Protein AF-A0A8S9VW02-F1 (afdb_monomer)

Sequence (269 aa):
MMAVVQGLTHFAYISIGCAMAELDFDVSRSRRFMSPVYEIMVDFVGRILAQNPYLYAMIQMNPEVEVVHEAYMKVCREMSDQIKRGDIQDFVDTMKHAAVHFGDTQAALGRSDKLINAKISEFQELVHSIGSERGLRHQYSGVTHLGIVKKVTPLRVVIDRSGREIELKIENTRQLHHDELVEWKKQNLKHNSRDVSVIIPHGASPDIIRDLVSQLDGVVSVNIIDIYDGLDNGSISVTFRVNIMGDLNAGKIHSKVNDLLCGIGCTVR

Radius of gyration: 30.97 Å; Cα contacts (8 Å, |Δi|>4): 311; chains: 1; bounding box: 58×36×91 Å

Secondary structure (DSSP, 8-state):
-HIIIIIIHHHHHHHHHHHHHHTT--HHHHTTT--HHHHHHHHHHHHHHTS-HHHHHHHHTSHHHHHHHHHHHHHHHHHHHHHHHT-HHHHHHHHHHHHHHH--HHHHHHHHHHHHHHHHHHHHHHHHTTTSEEEEEETTT--EEEEEEEEE-SSEEEEEETTEEEEEEGGGEEEPPHHHHHHHHHHHSPPEEEEEEEEEPTT--HHHHHHHHHTSTTEEEEEEEEEE--SGGG-EEEEEEEEE-TTS-HHHHHHHHHHHHHHTT-EE-

Solvent-accessible surface area (backbone atoms only — not comparable to full-atom values): 14945 Å² total; per-residue (Å²): 107,63,37,55,68,50,29,40,51,50,50,53,36,50,51,50,52,52,50,36,59,76,67,69,54,58,65,80,69,46,59,83,77,50,52,70,65,55,50,52,55,51,49,53,32,52,56,59,68,74,46,67,64,67,62,52,48,61,55,55,70,34,75,77,19,51,6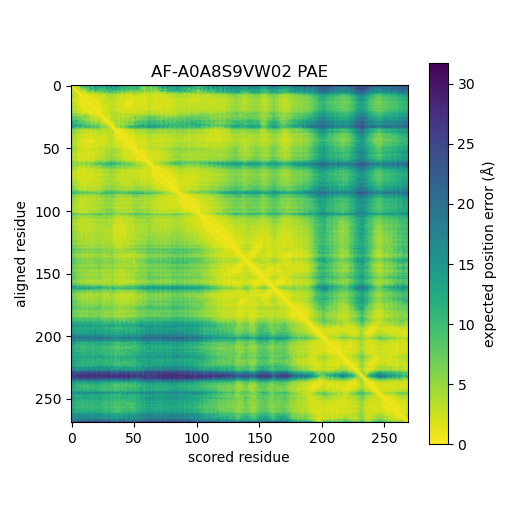6,41,52,53,52,51,55,48,51,54,51,53,53,52,53,35,58,75,72,65,41,62,64,63,50,51,52,54,52,49,54,50,44,62,74,71,49,68,57,67,60,51,50,56,54,50,48,52,55,45,48,50,55,52,48,56,54,47,54,56,53,72,34,49,78,37,78,46,36,38,29,29,70,87,83,63,53,67,47,64,26,31,26,72,45,71,54,102,58,36,36,31,28,34,42,95,87,42,79,44,80,44,50,45,95,45,44,45,75,52,52,73,68,56,40,53,52,48,46,67,75,70,47,72,60,47,79,46,76,47,44,28,38,43,49,73,91,62,56,69,65,61,51,40,54,57,58,41,70,39,90,59,41,68,42,55,43,82,78,46,78,45,67,89,44,83,91,70,29,37,39,39,27,35,38,36,30,25,42,50,92,50,64,58,68,61,51,50,50,52,52,50,52,51,43,45,71,74,58,28,46,79,110

Mean predicted aligned err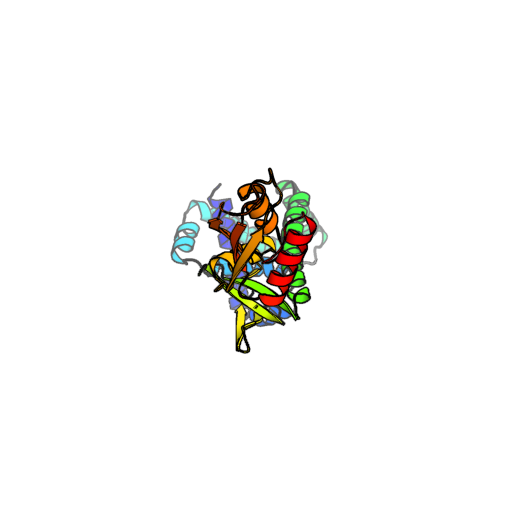or: 7.49 Å

Structure (mmCIF, N/CA/C/O backbone):
data_AF-A0A8S9VW02-F1
#
_entry.id   AF-A0A8S9VW02-F1
#
loop_
_atom_site.group_PDB
_atom_site.id
_atom_site.type_symbol
_atom_site.label_atom_id
_atom_site.label_alt_id
_atom_site.label_comp_id
_atom_site.label_asym_id
_atom_site.label_entity_id
_atom_site.label_seq_id
_atom_site.pdbx_PDB_ins_code
_atom_site.Cartn_x
_atom_site.Cartn_y
_atom_site.Cartn_z
_atom_site.occupancy
_atom_site.B_iso_or_equiv
_atom_site.auth_seq_id
_atom_site.auth_comp_id
_atom_site.auth_asym_id
_atom_site.auth_atom_id
_atom_site.pdbx_PDB_model_num
ATOM 1 N N . MET A 1 1 ? -24.887 17.367 14.525 1.00 60.78 1 MET A N 1
ATOM 2 C CA . MET A 1 1 ? -24.317 16.509 13.453 1.00 60.78 1 MET A CA 1
ATOM 3 C C . MET A 1 1 ? -22.820 16.280 13.652 1.00 60.78 1 MET A C 1
ATOM 5 O O . MET A 1 1 ? -22.439 15.137 13.857 1.00 60.78 1 MET A O 1
ATOM 9 N N . MET A 1 2 ? -21.983 17.326 13.692 1.00 74.00 2 MET A N 1
ATOM 10 C CA . MET A 1 2 ? -20.535 17.185 13.952 1.00 74.00 2 MET A CA 1
ATOM 11 C C . MET A 1 2 ? -20.207 16.637 15.350 1.00 74.00 2 MET A C 1
ATOM 13 O O . MET A 1 2 ? -19.288 15.834 15.478 1.00 74.00 2 MET A O 1
ATOM 17 N N . ALA A 1 3 ? -21.010 16.972 16.367 1.00 67.94 3 ALA A N 1
ATOM 18 C CA . ALA A 1 3 ? -20.890 16.386 17.705 1.00 67.94 3 ALA A CA 1
ATOM 19 C C . ALA A 1 3 ? -21.005 14.845 17.704 1.00 67.94 3 ALA A C 1
ATOM 21 O O . ALA A 1 3 ? -20.276 14.169 18.417 1.00 67.94 3 ALA A O 1
ATOM 22 N N . VAL A 1 4 ? -21.851 14.267 16.842 1.00 68.12 4 VAL A N 1
ATOM 23 C CA . VAL A 1 4 ? -21.968 12.805 16.698 1.00 68.12 4 VAL A CA 1
ATOM 24 C C . VAL A 1 4 ? -20.897 12.264 15.748 1.00 68.12 4 VAL A C 1
ATOM 26 O O . VAL A 1 4 ? -20.213 11.311 16.082 1.00 68.12 4 VAL A O 1
ATOM 29 N N . VAL A 1 5 ? -20.691 12.879 14.580 1.00 72.94 5 VAL A N 1
ATOM 30 C CA . VAL A 1 5 ? -19.754 12.354 13.564 1.00 72.94 5 VAL A CA 1
ATOM 31 C C . VAL A 1 5 ? -18.292 12.412 14.019 1.00 72.94 5 VAL A C 1
ATOM 33 O O . VAL A 1 5 ? -17.521 11.507 13.722 1.00 72.94 5 VAL A O 1
ATOM 36 N N . GLN A 1 6 ? -17.891 13.468 14.726 1.00 76.62 6 GLN A N 1
ATOM 37 C CA . GLN A 1 6 ? -16.515 13.641 15.194 1.00 76.62 6 GLN A CA 1
ATOM 38 C C . GLN A 1 6 ? -16.390 13.462 16.703 1.00 76.62 6 GLN A C 1
ATOM 40 O O . GLN A 1 6 ? -15.450 12.812 17.149 1.00 76.62 6 GLN A O 1
ATOM 45 N N . GLY A 1 7 ? -17.325 13.995 17.493 1.00 86.56 7 GLY A N 1
ATOM 46 C CA . GLY A 1 7 ? -17.287 13.845 18.949 1.00 86.56 7 GLY A CA 1
ATOM 47 C C . GLY A 1 7 ? -17.366 12.374 19.358 1.00 86.56 7 GLY A C 1
ATOM 48 O O . GLY A 1 7 ? -16.399 11.862 19.919 1.00 86.56 7 GLY A O 1
ATOM 49 N N . LEU A 1 8 ? -18.440 11.669 18.975 1.00 90.00 8 LEU A N 1
ATOM 50 C CA . LEU A 1 8 ? -18.643 10.254 19.331 1.00 90.00 8 LEU A CA 1
ATOM 51 C C . LEU A 1 8 ? -17.525 9.352 18.805 1.00 90.00 8 LEU A C 1
ATOM 53 O O . LEU A 1 8 ? -16.938 8.586 19.561 1.00 90.00 8 LEU A O 1
ATOM 57 N N . THR A 1 9 ? -17.236 9.425 17.504 1.00 90.50 9 THR A N 1
ATOM 58 C CA . THR A 1 9 ? -16.305 8.492 16.857 1.00 90.50 9 THR A CA 1
ATOM 59 C C . THR A 1 9 ? -14.875 8.672 17.360 1.00 90.50 9 THR A C 1
ATOM 61 O O . THR A 1 9 ? -14.201 7.682 17.640 1.00 90.50 9 THR A O 1
ATOM 64 N N . HIS A 1 10 ? -14.405 9.913 17.527 1.00 93.00 10 HIS A N 1
ATOM 65 C CA . HIS A 1 10 ? -13.080 10.138 18.099 1.00 93.00 10 HIS A CA 1
ATOM 66 C C . HIS A 1 10 ? -13.039 9.757 19.579 1.00 93.00 10 HIS A C 1
ATOM 68 O O . HIS A 1 10 ? -12.063 9.141 19.994 1.00 93.00 10 HIS A O 1
ATOM 74 N N . PHE A 1 11 ? -14.087 10.065 20.355 1.00 94.38 11 PHE A N 1
ATOM 75 C CA . PHE A 1 11 ? -14.161 9.667 21.761 1.00 94.38 11 PHE A CA 1
ATOM 76 C C . PHE A 1 11 ? -14.050 8.148 21.899 1.00 94.38 11 PHE A C 1
ATOM 78 O O . PHE A 1 11 ? -13.173 7.671 22.607 1.00 94.38 11 PHE A O 1
ATOM 85 N N . ALA A 1 12 ? -14.836 7.389 21.130 1.00 94.75 12 ALA A N 1
ATOM 86 C CA . ALA A 1 12 ? -14.798 5.931 21.137 1.00 94.75 12 ALA A CA 1
ATOM 87 C C . ALA A 1 12 ? -13.401 5.375 20.803 1.00 94.75 12 ALA A C 1
ATOM 89 O O . ALA A 1 12 ? -12.882 4.548 21.552 1.00 94.75 12 ALA A O 1
ATOM 90 N N . TYR A 1 13 ? -12.756 5.841 19.726 1.00 95.81 13 TYR A N 1
ATOM 91 C CA . TYR A 1 13 ? -11.418 5.357 19.358 1.00 95.81 13 TYR A CA 1
ATOM 92 C C . TYR A 1 13 ? -10.332 5.755 20.363 1.00 95.81 13 TYR A C 1
ATOM 94 O O . TYR A 1 13 ? -9.463 4.936 20.664 1.00 95.81 13 TYR A O 1
ATOM 102 N N . ILE A 1 14 ? -10.386 6.972 20.913 1.00 95.69 14 ILE A N 1
ATOM 103 C CA . ILE A 1 14 ? -9.459 7.413 21.963 1.00 95.69 14 ILE A CA 1
ATOM 104 C C . ILE A 1 14 ? -9.655 6.558 23.219 1.00 95.69 14 ILE A C 1
ATOM 106 O O . ILE A 1 14 ? -8.676 6.040 23.750 1.00 95.69 14 ILE A O 1
ATOM 110 N N . SER A 1 15 ? -10.901 6.333 23.652 1.00 95.81 15 SER A N 1
ATOM 111 C CA . SER A 1 15 ? -11.218 5.481 24.803 1.00 95.81 15 SER A CA 1
ATOM 112 C C . SER A 1 15 ? -10.745 4.041 24.612 1.00 95.81 15 SER A C 1
ATOM 114 O O . SER A 1 15 ? -10.211 3.463 25.552 1.00 95.81 15 SER A O 1
ATOM 116 N N . ILE A 1 16 ? -10.875 3.469 23.407 1.00 95.50 16 ILE A N 1
ATOM 117 C CA . ILE A 1 16 ? -10.312 2.146 23.089 1.00 95.50 16 ILE A CA 1
ATOM 118 C C . ILE A 1 16 ? -8.788 2.157 23.266 1.00 95.50 16 ILE A C 1
ATOM 120 O O . ILE A 1 16 ? -8.242 1.257 23.899 1.00 95.50 16 ILE A O 1
ATOM 124 N N . GLY A 1 17 ? -8.105 3.183 22.753 1.00 95.56 17 GLY A N 1
ATOM 125 C CA . GLY A 1 17 ? -6.661 3.349 22.921 1.00 95.56 17 GLY A CA 1
ATOM 126 C C . GLY A 1 17 ? -6.228 3.452 24.387 1.00 95.56 17 GLY A C 1
ATOM 127 O O . GLY A 1 17 ? -5.287 2.778 24.802 1.00 95.56 17 GLY A O 1
ATOM 128 N N . CYS A 1 18 ? -6.940 4.248 25.189 1.00 95.81 18 CYS A N 1
ATOM 129 C CA . CYS A 1 18 ? -6.698 4.368 26.627 1.00 95.81 18 CYS A CA 1
ATOM 130 C C . CYS A 1 18 ? -6.955 3.049 27.369 1.00 95.81 18 CYS A C 1
ATOM 132 O O . CYS A 1 18 ? -6.135 2.651 28.189 1.00 95.81 18 CYS A O 1
ATOM 134 N N . ALA A 1 19 ? -8.037 2.336 27.044 1.00 95.75 19 ALA A N 1
ATOM 135 C CA . ALA A 1 19 ? -8.348 1.042 27.648 1.00 95.75 19 ALA A CA 1
ATOM 136 C C . ALA A 1 19 ? -7.295 -0.025 27.307 1.00 95.75 19 ALA A C 1
ATOM 138 O O . ALA A 1 19 ? -6.916 -0.813 28.169 1.00 95.75 19 ALA A O 1
ATOM 139 N N . MET A 1 20 ? -6.773 -0.035 26.074 1.00 94.69 20 MET A N 1
ATOM 140 C CA . MET A 1 20 ? -5.644 -0.899 25.704 1.00 94.69 20 MET A CA 1
ATOM 141 C C . MET A 1 20 ? -4.407 -0.606 26.561 1.00 94.69 20 MET A C 1
ATOM 143 O O . MET A 1 20 ? -3.748 -1.543 27.004 1.00 94.69 20 MET A O 1
ATOM 147 N N . ALA A 1 21 ? -4.107 0.671 26.816 1.00 94.62 21 ALA A N 1
ATOM 148 C CA . ALA A 1 21 ? -2.991 1.057 27.678 1.00 94.62 21 ALA A CA 1
ATOM 149 C C . ALA A 1 21 ? -3.211 0.629 29.139 1.00 94.62 21 ALA A C 1
ATOM 151 O O . ALA A 1 21 ? -2.291 0.119 29.769 1.00 94.62 21 ALA A O 1
ATOM 152 N N . GLU A 1 22 ? -4.427 0.786 29.666 1.00 96.44 22 GLU A N 1
ATOM 153 C CA . GLU A 1 22 ? -4.774 0.382 31.035 1.00 96.44 22 GLU A CA 1
ATOM 154 C C . GLU A 1 22 ? -4.704 -1.139 31.247 1.00 96.44 22 GLU A C 1
ATOM 156 O O . GLU A 1 22 ? -4.320 -1.603 32.317 1.00 96.44 22 GLU A O 1
ATOM 161 N N . LEU A 1 23 ? -5.009 -1.922 30.209 1.00 94.56 23 LEU A N 1
ATOM 162 C CA . LEU A 1 23 ? -4.909 -3.384 30.218 1.00 94.56 23 LEU A CA 1
ATOM 163 C C . LEU A 1 23 ? -3.488 -3.915 29.947 1.00 94.56 23 LEU A C 1
ATOM 165 O O . LEU A 1 23 ? -3.326 -5.129 29.817 1.00 94.56 23 LEU A O 1
ATOM 169 N N . ASP A 1 24 ? -2.484 -3.038 29.817 1.00 92.50 24 ASP A N 1
ATOM 170 C CA . ASP A 1 24 ? -1.115 -3.381 29.391 1.00 92.50 24 ASP A CA 1
ATOM 171 C C . ASP A 1 24 ? -1.100 -4.225 28.096 1.00 92.50 24 ASP A C 1
ATOM 173 O O . ASP A 1 24 ? -0.374 -5.212 27.937 1.00 92.50 24 ASP A O 1
ATOM 177 N N . PHE A 1 25 ? -1.985 -3.877 27.153 1.00 89.75 25 PHE A N 1
ATOM 178 C CA . PHE A 1 25 ? -2.181 -4.647 25.930 1.00 89.75 25 PHE A CA 1
ATOM 179 C C . PHE A 1 25 ? -1.052 -4.401 24.922 1.00 89.75 25 PHE A C 1
ATOM 181 O O . PHE A 1 25 ? -0.926 -3.326 24.330 1.00 89.75 25 PHE A O 1
ATOM 188 N N . ASP A 1 26 ? -0.271 -5.443 24.636 1.00 88.00 26 ASP A N 1
ATOM 189 C CA . ASP A 1 26 ? 0.783 -5.381 23.625 1.00 88.00 26 ASP A CA 1
ATOM 190 C C . ASP A 1 26 ? 0.212 -5.519 22.199 1.00 88.00 26 ASP A C 1
ATOM 192 O O . ASP A 1 26 ? 0.035 -6.614 21.641 1.00 88.00 26 ASP A O 1
ATOM 196 N N . VAL A 1 27 ? -0.037 -4.368 21.572 1.00 85.19 27 VAL A N 1
ATOM 197 C CA . VAL A 1 27 ? -0.472 -4.266 20.170 1.00 85.19 27 VAL A CA 1
ATOM 198 C C . VAL A 1 27 ? 0.534 -4.917 19.208 1.00 85.19 27 VAL A C 1
ATOM 200 O O . VAL A 1 27 ? 0.151 -5.545 18.222 1.00 85.19 27 VAL A O 1
ATOM 203 N N . SER A 1 28 ? 1.835 -4.816 19.483 1.00 81.94 28 SER A N 1
ATOM 204 C CA . SER A 1 28 ? 2.870 -5.349 18.590 1.00 81.94 28 SER A CA 1
ATOM 205 C C . SER A 1 28 ? 2.901 -6.877 18.605 1.00 81.94 28 SER A C 1
ATOM 207 O O . SER A 1 28 ? 3.073 -7.508 17.559 1.00 81.94 28 SER A O 1
ATOM 209 N N . ARG A 1 29 ? 2.706 -7.494 19.776 1.00 80.81 29 ARG A N 1
ATOM 210 C CA . ARG A 1 29 ? 2.620 -8.956 19.912 1.00 80.81 29 ARG A CA 1
ATOM 211 C C . ARG A 1 29 ? 1.301 -9.507 19.394 1.00 80.81 29 ARG A C 1
ATOM 213 O O . ARG A 1 29 ? 1.311 -10.566 18.762 1.00 80.81 29 ARG A O 1
ATOM 220 N N . SER A 1 30 ? 0.194 -8.805 19.626 1.00 80.25 30 SER A N 1
ATOM 221 C CA . SER A 1 30 ? -1.131 -9.257 19.187 1.00 80.25 30 SER A CA 1
ATOM 222 C C . SER A 1 30 ? -1.268 -9.308 17.667 1.00 80.25 30 SER A C 1
ATOM 224 O O . SER A 1 30 ? -1.946 -10.206 17.174 1.00 80.25 30 SER A O 1
ATOM 226 N N . ARG A 1 31 ? -0.535 -8.475 16.906 1.00 76.69 31 ARG A N 1
ATOM 227 C CA . ARG A 1 31 ? -0.529 -8.501 15.426 1.00 76.69 31 ARG A CA 1
ATOM 228 C C . ARG A 1 31 ? -0.284 -9.883 14.813 1.00 76.69 31 ARG A C 1
ATOM 230 O O . ARG A 1 31 ? -0.763 -10.146 13.719 1.00 76.69 31 ARG A O 1
ATOM 237 N N . ARG A 1 32 ? 0.411 -10.789 15.511 1.00 72.44 32 ARG A N 1
ATOM 238 C CA . ARG A 1 32 ? 0.650 -12.172 15.047 1.00 72.44 32 ARG A CA 1
ATOM 239 C C . ARG A 1 32 ? -0.588 -13.075 15.098 1.00 72.44 32 ARG A C 1
ATOM 241 O O . ARG A 1 32 ? -0.580 -14.131 14.477 1.00 72.44 32 ARG A O 1
ATOM 248 N N . PHE A 1 33 ? -1.611 -12.678 15.846 1.00 73.25 33 PHE A N 1
ATOM 249 C CA . PHE A 1 33 ? -2.833 -13.447 16.098 1.00 73.25 33 PHE A CA 1
ATOM 250 C C . PHE A 1 33 ? -4.091 -12.742 15.570 1.00 73.25 33 PHE A C 1
ATOM 252 O O . PHE A 1 33 ? -5.199 -13.249 15.725 1.00 73.25 33 PHE A O 1
ATOM 259 N N . MET A 1 34 ? -3.934 -11.557 14.980 1.00 78.19 34 MET A N 1
ATOM 260 C CA . MET A 1 34 ? -5.042 -10.704 14.566 1.00 78.19 34 MET A CA 1
ATOM 261 C C . MET A 1 34 ? -5.561 -11.105 13.187 1.00 78.19 34 MET A C 1
ATOM 263 O O . MET A 1 34 ? -4.789 -11.329 12.256 1.00 78.19 34 MET A O 1
ATOM 267 N N . SER A 1 35 ? -6.887 -11.151 13.046 1.00 84.56 35 SER A N 1
ATOM 268 C CA . SER A 1 35 ? -7.505 -11.197 11.723 1.00 84.56 35 SER A CA 1
ATOM 269 C C . SER A 1 35 ? -7.255 -9.868 10.989 1.00 84.56 35 SER A C 1
ATOM 271 O O . SER A 1 35 ? -7.114 -8.826 11.640 1.00 84.56 35 SER A O 1
ATOM 273 N N . PRO A 1 36 ? -7.259 -9.857 9.644 1.00 85.12 36 PRO A N 1
ATOM 274 C CA . PRO A 1 36 ? -7.090 -8.629 8.862 1.00 85.12 36 PRO A CA 1
ATOM 275 C C . PRO A 1 36 ? -8.066 -7.505 9.248 1.00 85.12 36 PRO A C 1
ATOM 277 O O . PRO A 1 36 ? -7.702 -6.332 9.242 1.00 85.12 36 PRO A O 1
ATOM 280 N N . VAL A 1 37 ? -9.293 -7.862 9.645 1.00 89.44 37 VAL A N 1
ATOM 281 C CA . VAL A 1 37 ? -10.309 -6.907 10.120 1.00 89.44 37 VAL A CA 1
ATOM 282 C C . VAL A 1 37 ? -9.855 -6.219 11.403 1.00 89.44 37 VAL A C 1
ATOM 284 O O . VAL A 1 37 ? -9.930 -4.998 11.517 1.00 89.44 37 VAL A O 1
ATOM 287 N N . TYR A 1 38 ? -9.365 -6.998 12.368 1.00 85.94 38 TYR A N 1
ATOM 288 C CA . TYR A 1 38 ? -8.909 -6.456 13.642 1.00 85.94 38 TYR A CA 1
ATOM 289 C C . TYR A 1 38 ? -7.686 -5.558 13.464 1.00 85.94 38 TYR A C 1
ATOM 291 O O . TYR A 1 38 ? -7.595 -4.508 14.092 1.00 85.94 38 TYR A O 1
ATOM 299 N N . GLU A 1 39 ? -6.777 -5.927 12.563 1.00 87.31 39 GLU A N 1
ATOM 300 C CA . GLU A 1 39 ? -5.631 -5.089 12.222 1.00 87.31 39 GLU A CA 1
ATOM 301 C C . GLU A 1 39 ? -6.060 -3.715 11.697 1.00 87.31 39 GLU A C 1
ATOM 303 O O . GLU A 1 39 ? -5.580 -2.702 12.196 1.00 87.31 39 GLU A O 1
ATOM 308 N N . ILE A 1 40 ? -7.032 -3.672 10.780 1.00 90.44 40 ILE A N 1
ATOM 309 C CA . ILE A 1 40 ? -7.592 -2.413 10.271 1.00 90.44 40 ILE A CA 1
ATOM 310 C C . ILE A 1 40 ? -8.210 -1.586 11.410 1.00 90.44 40 ILE A C 1
ATOM 312 O O . ILE A 1 40 ? -7.968 -0.383 11.487 1.00 90.44 40 ILE A O 1
ATOM 316 N N . MET A 1 41 ? -8.974 -2.206 12.316 1.00 91.12 41 MET A N 1
ATOM 317 C CA . MET A 1 41 ? -9.581 -1.495 13.452 1.00 91.12 41 MET A CA 1
ATOM 318 C C . MET A 1 41 ? -8.529 -0.877 14.383 1.00 91.12 41 MET A C 1
ATOM 320 O O . MET A 1 41 ? -8.647 0.288 14.764 1.00 91.12 41 MET A O 1
ATOM 324 N N . VAL A 1 42 ? -7.477 -1.629 14.718 1.00 91.19 42 VAL A N 1
ATOM 325 C CA . VAL A 1 42 ? -6.360 -1.130 15.534 1.00 91.19 42 VAL A CA 1
ATOM 326 C C . VAL A 1 42 ? -5.595 -0.022 14.811 1.00 91.19 42 VAL A C 1
ATOM 328 O O . VAL A 1 42 ? -5.212 0.960 15.444 1.00 91.19 42 VAL A O 1
ATOM 331 N N . ASP A 1 43 ? -5.408 -0.130 13.494 1.00 92.19 43 ASP A N 1
ATOM 332 C CA . ASP A 1 43 ? -4.759 0.911 12.695 1.00 92.19 43 ASP A CA 1
ATOM 333 C C . ASP A 1 43 ? -5.575 2.220 12.70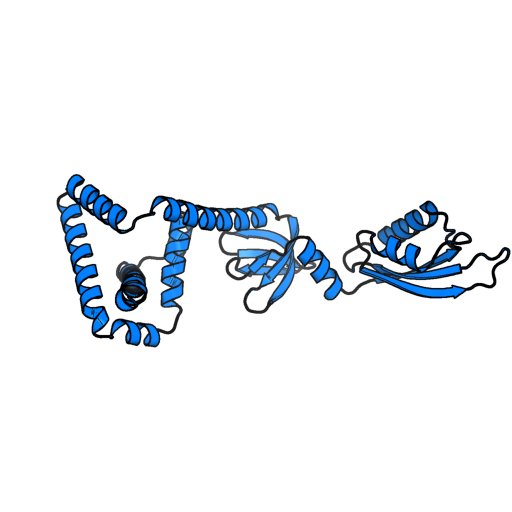6 1.00 92.19 43 ASP A C 1
ATOM 335 O O . ASP A 1 43 ? -4.989 3.302 12.761 1.00 92.19 43 ASP A O 1
ATOM 339 N N . PHE A 1 44 ? -6.915 2.162 12.743 1.00 94.06 44 PHE A N 1
ATOM 340 C CA . PHE A 1 44 ? -7.755 3.356 12.921 1.00 94.06 44 PHE A CA 1
ATOM 341 C C . PHE A 1 44 ? -7.589 3.997 14.303 1.00 94.06 44 PHE A C 1
ATOM 343 O O . PHE A 1 44 ? -7.460 5.219 14.382 1.00 94.06 44 PHE A O 1
ATOM 350 N N . VAL A 1 45 ? -7.524 3.201 15.375 1.00 95.25 45 VAL A N 1
ATOM 351 C CA . VAL A 1 45 ? -7.214 3.711 16.724 1.00 95.25 45 VAL A CA 1
ATOM 352 C C . VAL A 1 45 ? -5.836 4.375 16.729 1.00 95.25 45 VAL A C 1
ATOM 354 O O . VAL A 1 45 ? -5.706 5.542 17.101 1.00 95.25 45 VAL A O 1
ATOM 357 N N . GLY A 1 46 ? -4.814 3.675 16.228 1.00 94.25 46 GLY A N 1
ATOM 358 C CA . GLY A 1 46 ? -3.448 4.190 16.132 1.00 94.25 46 GLY A CA 1
ATOM 359 C C . GLY A 1 46 ? -3.352 5.472 15.303 1.00 94.25 46 GLY A C 1
ATOM 360 O O . GLY A 1 46 ? -2.653 6.406 15.691 1.00 94.25 46 GLY A O 1
ATOM 361 N N . ARG A 1 47 ? -4.108 5.573 14.204 1.00 94.88 47 ARG A N 1
ATOM 362 C CA . ARG A 1 47 ? -4.170 6.773 13.357 1.00 94.88 47 ARG A CA 1
ATOM 363 C C . ARG A 1 47 ? -4.728 7.992 14.089 1.00 94.88 47 ARG A C 1
ATOM 365 O O . ARG A 1 47 ? -4.283 9.105 13.808 1.00 94.88 47 ARG A O 1
ATOM 372 N N . ILE A 1 48 ? -5.718 7.821 14.964 1.00 94.75 48 ILE A N 1
ATOM 373 C CA . ILE A 1 48 ? -6.248 8.926 15.776 1.00 94.75 48 ILE A CA 1
ATOM 374 C C . ILE A 1 48 ? -5.214 9.340 16.828 1.00 94.75 48 ILE A C 1
ATOM 376 O O . ILE A 1 48 ? -4.918 10.525 16.954 1.00 94.75 48 ILE A O 1
ATOM 380 N N . LEU A 1 49 ? -4.592 8.372 17.508 1.00 94.62 49 LEU A N 1
ATOM 381 C CA . LEU A 1 49 ? -3.576 8.628 18.537 1.00 94.62 49 LEU A CA 1
ATOM 382 C C . LEU A 1 49 ? -2.278 9.249 17.992 1.00 94.62 49 LEU A C 1
ATOM 384 O O . LEU A 1 49 ? -1.591 9.959 18.718 1.00 94.62 49 LEU A O 1
ATOM 388 N N . ALA A 1 50 ? -1.938 9.007 16.723 1.00 94.44 50 ALA A N 1
ATOM 389 C CA . ALA A 1 50 ? -0.752 9.571 16.074 1.00 94.44 50 ALA A CA 1
ATOM 390 C C . ALA A 1 50 ? -0.893 11.058 15.687 1.00 94.44 50 ALA A C 1
ATOM 392 O O . ALA A 1 50 ? 0.074 11.681 15.249 1.00 94.44 50 ALA A O 1
ATOM 393 N N . GLN A 1 51 ? -2.095 11.624 15.790 1.00 94.12 51 GLN A N 1
ATOM 394 C CA . GLN A 1 51 ? -2.363 13.022 15.461 1.00 94.12 51 GLN A CA 1
ATOM 395 C C . GLN A 1 51 ? -2.200 13.938 16.685 1.00 94.12 51 GLN A C 1
ATOM 397 O O . GLN A 1 51 ? -1.901 13.486 17.783 1.00 94.12 51 GLN A O 1
ATOM 402 N N . ASN A 1 52 ? -2.378 15.251 16.501 1.00 95.75 52 ASN A N 1
ATOM 403 C CA . ASN A 1 52 ? -2.193 16.239 17.566 1.00 95.75 52 ASN A CA 1
ATOM 404 C C . ASN A 1 52 ? -3.255 16.086 18.681 1.00 95.75 52 ASN A C 1
ATOM 406 O O . ASN A 1 52 ? -4.424 16.394 18.428 1.00 95.75 52 ASN A O 1
ATOM 410 N N . PRO A 1 53 ? -2.877 15.721 19.923 1.00 95.12 53 PRO A N 1
ATOM 411 C CA . PRO A 1 53 ? -3.829 15.543 21.020 1.00 95.12 53 PRO A CA 1
ATOM 412 C C . PRO A 1 53 ? -4.616 16.813 21.368 1.00 95.12 53 PRO A C 1
ATOM 414 O O . PRO A 1 53 ? -5.787 16.720 21.729 1.00 95.12 53 PRO A O 1
ATOM 417 N N . TYR A 1 54 ? -4.022 18.002 21.205 1.00 95.12 54 TYR A N 1
ATOM 418 C CA . TYR A 1 54 ? -4.702 19.273 21.484 1.00 95.12 54 TYR A CA 1
ATOM 419 C C . TYR A 1 54 ? -5.894 19.508 20.559 1.00 95.12 54 TYR A C 1
ATOM 421 O O . TYR A 1 54 ? -6.913 20.035 20.997 1.00 95.12 54 TYR A O 1
ATOM 429 N N . LEU A 1 55 ? -5.804 19.084 19.294 1.00 91.94 55 LEU A N 1
ATOM 430 C CA . LEU A 1 55 ? -6.925 19.188 18.361 1.00 91.94 55 LEU A CA 1
ATOM 431 C C . LEU A 1 55 ? -8.116 18.365 18.861 1.00 91.94 55 LEU A C 1
ATOM 433 O O . LEU A 1 55 ? -9.239 18.861 18.905 1.00 91.94 55 LEU A O 1
ATOM 437 N N . TYR A 1 56 ? -7.865 17.122 19.273 1.00 93.56 56 TYR A N 1
ATOM 438 C CA . TYR A 1 56 ? -8.915 16.252 19.794 1.00 93.56 56 TYR A CA 1
ATOM 439 C C . TYR A 1 56 ? -9.450 16.752 21.132 1.00 93.56 56 TYR A C 1
ATOM 441 O O . TYR A 1 56 ? -10.660 16.739 21.313 1.00 93.56 56 TYR A O 1
ATOM 449 N N . ALA A 1 57 ? -8.602 17.274 22.021 1.00 93.38 57 ALA A N 1
ATOM 450 C CA . ALA A 1 57 ? -9.059 17.904 23.257 1.00 93.38 57 ALA A CA 1
ATOM 451 C C . ALA A 1 57 ? -10.046 19.049 22.972 1.00 93.38 57 ALA A C 1
ATOM 453 O O . ALA A 1 57 ? -11.137 19.061 23.531 1.00 93.38 57 ALA A O 1
ATOM 454 N N . MET A 1 58 ? -9.726 19.946 22.033 1.00 91.12 58 MET A N 1
ATOM 455 C CA . MET A 1 58 ? -10.617 21.050 21.653 1.00 91.12 58 MET A CA 1
ATOM 456 C C . MET A 1 58 ? -11.945 20.572 21.050 1.00 91.12 58 MET A C 1
ATOM 458 O O . MET A 1 58 ? -12.984 21.174 21.309 1.00 91.12 58 MET A O 1
ATOM 462 N N . ILE A 1 59 ? -11.931 19.489 20.264 1.00 89.75 59 ILE A N 1
ATOM 463 C CA . ILE A 1 59 ? -13.158 18.884 19.723 1.00 89.75 59 ILE A CA 1
ATOM 464 C C . ILE A 1 59 ? -14.004 18.281 20.851 1.00 89.75 59 ILE A C 1
ATOM 466 O O . ILE A 1 59 ? -15.215 18.477 20.875 1.00 89.75 59 ILE A O 1
ATOM 470 N N . GLN A 1 60 ? -13.376 17.550 21.775 1.00 91.75 60 GLN A N 1
ATOM 471 C CA . GLN A 1 60 ? -14.065 16.809 22.835 1.00 91.75 60 GLN A CA 1
ATOM 472 C C . GLN A 1 60 ? -14.553 17.703 23.980 1.00 91.75 60 GLN A C 1
ATOM 474 O O . GLN A 1 60 ? -15.536 17.365 24.625 1.00 91.75 60 GLN A O 1
ATOM 479 N N . MET A 1 61 ? -13.905 18.845 24.220 1.00 89.94 61 MET A N 1
ATOM 480 C CA . MET A 1 61 ? -14.301 19.821 25.245 1.00 89.94 61 MET A CA 1
ATOM 481 C C . MET A 1 61 ? -15.414 20.777 24.784 1.00 89.94 61 MET A C 1
ATOM 483 O O . MET A 1 61 ? -15.789 21.684 25.524 1.00 89.94 61 MET A O 1
ATOM 487 N N . ASN A 1 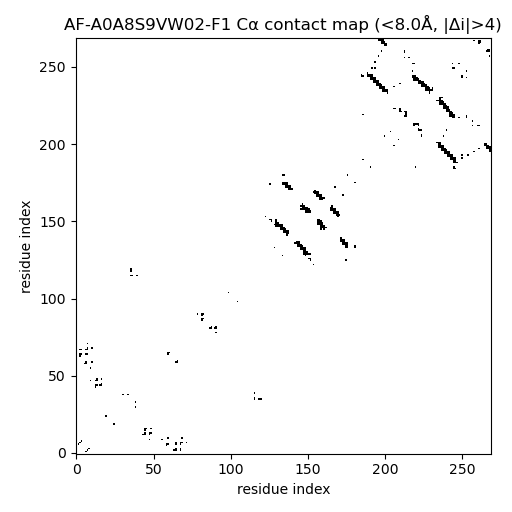62 ? -15.943 20.614 23.568 1.00 86.62 62 ASN A N 1
ATOM 488 C CA . ASN A 1 62 ? -17.099 21.381 23.117 1.00 86.62 62 ASN A CA 1
ATOM 489 C C . ASN A 1 62 ? -18.350 20.965 23.928 1.00 86.62 62 ASN A C 1
ATOM 491 O O . ASN A 1 62 ? -18.672 19.777 23.934 1.00 86.62 62 ASN A O 1
ATOM 495 N N . PRO A 1 63 ? -19.092 21.908 24.544 1.00 83.50 63 PRO A N 1
ATOM 496 C CA . PRO A 1 63 ? -20.303 21.606 25.314 1.00 83.50 63 PRO A CA 1
ATOM 497 C C . PRO A 1 63 ? -21.347 20.761 24.569 1.00 83.50 63 PRO A C 1
ATOM 499 O O . PRO A 1 63 ? -22.030 19.941 25.171 1.00 83.50 63 PRO A O 1
ATOM 502 N N . GLU A 1 64 ? -21.453 20.890 23.242 1.00 82.94 64 GLU A N 1
ATOM 503 C CA . GLU A 1 64 ? -22.384 20.077 22.442 1.00 82.94 64 GLU A CA 1
ATOM 504 C C . GLU A 1 64 ? -22.024 18.579 22.405 1.00 82.94 64 GLU A C 1
ATOM 506 O O . GLU A 1 64 ? -22.840 17.754 21.991 1.00 82.94 64 GLU A O 1
ATOM 511 N N . VAL A 1 65 ? -20.799 18.216 22.794 1.00 86.94 65 VAL A N 1
ATOM 512 C CA . VAL A 1 65 ? -20.298 16.835 22.812 1.00 86.94 65 VAL A CA 1
ATOM 513 C C . VAL A 1 65 ? -20.551 16.160 24.164 1.00 86.94 65 VAL A C 1
ATOM 515 O O . VAL A 1 65 ? -20.580 14.935 24.227 1.00 86.94 65 VAL A O 1
ATOM 518 N N . GLU A 1 66 ? -20.845 16.916 25.224 1.00 87.81 66 GLU A N 1
ATOM 519 C CA . GLU A 1 66 ? -21.129 16.363 26.557 1.00 87.81 66 GLU A CA 1
ATOM 520 C C . GLU A 1 66 ? -22.278 15.343 26.517 1.00 87.81 66 GLU A C 1
ATOM 522 O O . GLU A 1 66 ? -22.119 14.199 26.944 1.00 87.81 66 GLU A O 1
ATOM 527 N N . VAL A 1 67 ? -23.392 15.694 25.861 1.00 90.06 67 VAL A N 1
ATOM 528 C CA . VAL A 1 67 ? -24.542 14.786 25.684 1.00 90.06 67 VAL A CA 1
ATOM 529 C C . VAL A 1 67 ? -24.169 13.503 24.924 1.00 90.06 67 VAL A C 1
ATOM 531 O O . VAL A 1 67 ? -24.765 12.444 25.121 1.00 90.06 67 VAL A O 1
ATOM 534 N N . VAL A 1 68 ? -23.163 13.580 24.049 1.00 90.94 68 VAL A N 1
ATOM 535 C CA . VAL A 1 68 ? -22.665 12.446 23.266 1.00 90.94 68 VAL A CA 1
ATOM 536 C C . VAL A 1 68 ? -21.820 11.521 24.141 1.00 90.94 68 VAL A C 1
ATOM 538 O O . VAL A 1 68 ? -21.974 10.300 24.053 1.00 90.94 68 VAL A O 1
ATOM 541 N N . HIS A 1 69 ? -20.967 12.075 25.009 1.00 92.38 69 HIS A N 1
ATOM 542 C CA . HIS A 1 69 ? -20.213 11.296 25.996 1.00 92.38 69 HIS A CA 1
ATOM 543 C C . HIS A 1 69 ? -21.148 10.566 26.949 1.00 92.38 69 HIS A C 1
ATOM 545 O O . HIS A 1 69 ? -20.993 9.362 27.155 1.00 92.38 69 HIS A O 1
ATOM 551 N N . GLU A 1 70 ? -22.142 11.269 27.493 1.00 93.25 70 GLU A N 1
ATOM 552 C CA . GLU A 1 70 ? -23.129 10.689 28.403 1.00 93.25 70 GLU A CA 1
ATOM 553 C C . GLU A 1 70 ? -23.893 9.535 27.752 1.00 93.25 70 GLU A C 1
ATOM 555 O O . GLU A 1 70 ? -24.002 8.455 28.343 1.00 93.25 70 GLU A O 1
ATOM 560 N N . ALA A 1 71 ? -24.365 9.728 26.516 1.00 93.06 71 ALA A N 1
ATOM 561 C CA . ALA A 1 71 ? -25.058 8.692 25.761 1.00 93.06 71 ALA A CA 1
ATOM 562 C C . ALA A 1 71 ? -24.169 7.460 25.526 1.00 93.06 71 ALA A C 1
ATOM 564 O O . ALA A 1 71 ? -24.607 6.333 25.766 1.00 93.06 71 ALA A O 1
ATOM 565 N N . TYR A 1 72 ? -22.911 7.659 25.117 1.00 94.06 72 TYR A N 1
ATOM 566 C CA . TYR A 1 72 ? -21.969 6.561 24.889 1.00 94.06 72 TYR A CA 1
ATOM 567 C C . TYR A 1 72 ? -21.665 5.789 26.179 1.00 94.06 72 TYR A C 1
ATOM 569 O O . TYR A 1 72 ? -21.795 4.567 26.219 1.00 94.06 72 TYR A O 1
ATOM 577 N N . MET A 1 73 ? -21.342 6.493 27.269 1.00 95.44 73 MET A N 1
ATOM 578 C CA . MET A 1 73 ? -21.062 5.878 28.572 1.00 95.44 73 MET A CA 1
ATOM 579 C C . MET A 1 73 ? -22.273 5.142 29.150 1.00 95.44 73 MET A C 1
ATOM 581 O O . MET A 1 73 ? -22.115 4.118 29.820 1.00 95.44 73 MET A O 1
ATOM 585 N N . LYS A 1 74 ? -23.485 5.664 28.936 1.00 95.62 74 LYS A N 1
ATOM 586 C CA . LYS A 1 74 ? -24.725 4.988 29.324 1.00 95.62 74 LYS A CA 1
ATOM 587 C C . LYS A 1 74 ? -24.854 3.650 28.590 1.00 95.62 74 LYS A C 1
ATOM 589 O O . LYS A 1 74 ? -24.967 2.625 29.256 1.00 95.62 74 LYS A O 1
ATOM 594 N N . VAL A 1 75 ? -24.737 3.655 27.261 1.00 93.88 75 VAL A N 1
ATOM 595 C CA . VAL A 1 75 ? -24.843 2.442 26.431 1.00 93.88 75 VAL A CA 1
ATOM 596 C C . VAL A 1 75 ? -23.770 1.416 26.812 1.00 93.88 75 VAL A C 1
ATOM 598 O O . VAL A 1 75 ? -24.087 0.244 26.994 1.00 93.88 75 VAL A O 1
ATOM 601 N N . CYS A 1 76 ? -22.515 1.835 27.021 1.00 94.56 76 CYS A N 1
ATOM 602 C CA . CYS A 1 76 ? -21.449 0.925 27.453 1.00 94.56 76 CYS A CA 1
ATOM 603 C C . CYS A 1 76 ? -21.756 0.237 28.794 1.00 94.56 76 CYS A C 1
ATOM 605 O O . CYS A 1 76 ? -21.514 -0.963 28.935 1.00 94.56 76 CYS A O 1
ATOM 607 N N . ARG A 1 77 ? -22.288 0.977 29.780 1.00 95.12 77 ARG A N 1
ATOM 608 C CA . ARG A 1 77 ? -22.666 0.415 31.088 1.00 95.12 77 ARG A CA 1
ATOM 609 C C . ARG A 1 77 ? -23.828 -0.564 30.966 1.00 95.12 77 ARG A C 1
ATOM 611 O O . ARG A 1 77 ? -23.719 -1.680 31.465 1.00 95.12 77 ARG A O 1
ATOM 618 N N . GLU A 1 78 ? -24.886 -0.176 30.258 1.00 92.25 78 GLU A N 1
ATOM 619 C CA . GLU A 1 78 ? -26.066 -1.020 30.042 1.00 92.25 78 GLU A CA 1
ATOM 620 C C . GLU A 1 78 ? -25.687 -2.336 29.350 1.00 92.25 78 GLU A C 1
ATOM 622 O O . GLU A 1 78 ? -26.024 -3.408 29.854 1.00 92.25 78 GLU A O 1
ATOM 627 N N . MET A 1 79 ? -24.887 -2.272 28.279 1.00 93.06 79 MET A N 1
ATOM 628 C CA . MET A 1 79 ? -24.381 -3.463 27.590 1.00 93.06 79 MET A CA 1
ATOM 629 C C . MET A 1 79 ? -23.498 -4.332 28.495 1.00 93.06 79 MET A C 1
ATOM 631 O O . MET A 1 79 ? -23.613 -5.557 28.481 1.00 93.06 79 MET A O 1
ATOM 635 N N . SER A 1 80 ? -22.624 -3.727 29.308 1.00 94.06 80 SER A N 1
ATOM 636 C CA . SER A 1 80 ? -21.792 -4.477 30.259 1.00 94.06 80 SER A CA 1
ATOM 637 C C . SER A 1 80 ? -22.643 -5.237 31.278 1.00 94.06 80 SER A C 1
ATOM 639 O O . SER A 1 80 ? -22.377 -6.407 31.563 1.00 94.06 80 SER A O 1
ATOM 641 N N . ASP A 1 81 ? -23.687 -4.600 31.804 1.00 93.50 81 ASP A N 1
ATOM 642 C CA . ASP A 1 81 ? -24.567 -5.204 32.799 1.00 93.50 81 ASP A CA 1
ATOM 643 C C . ASP A 1 81 ? -25.455 -6.302 32.196 1.00 93.50 81 ASP A C 1
ATOM 645 O O . ASP A 1 81 ? -25.666 -7.327 32.844 1.00 93.50 81 ASP A O 1
ATOM 649 N N . GLN A 1 82 ? -25.918 -6.143 30.950 1.00 91.44 82 GLN A N 1
ATOM 650 C CA . GLN A 1 82 ? -26.601 -7.201 30.188 1.00 91.44 82 GLN A CA 1
ATOM 651 C C . GLN A 1 82 ? -25.727 -8.455 30.059 1.00 91.44 82 GLN A C 1
ATOM 653 O O . GLN A 1 82 ? -26.159 -9.559 30.400 1.00 91.44 82 GLN A O 1
ATOM 658 N N . ILE A 1 83 ? -24.468 -8.276 29.644 1.00 92.44 83 ILE A N 1
ATOM 659 C CA . ILE A 1 83 ? -23.507 -9.372 29.469 1.00 92.44 83 ILE A CA 1
ATOM 660 C C . ILE A 1 83 ? -23.222 -10.068 30.806 1.00 92.44 83 ILE A C 1
ATOM 662 O O . ILE A 1 83 ? -23.220 -11.296 30.867 1.00 92.44 83 ILE A O 1
ATOM 666 N N . LYS A 1 84 ? -23.040 -9.313 31.899 1.00 94.19 84 LYS A N 1
ATOM 667 C CA . LYS A 1 84 ? -22.812 -9.884 33.242 1.00 94.19 84 LYS A CA 1
ATOM 668 C C . LYS A 1 84 ? -23.979 -10.735 33.739 1.00 94.19 84 LYS A C 1
ATOM 670 O O . LYS A 1 84 ? -23.750 -11.713 34.444 1.00 94.19 84 LYS A O 1
ATOM 675 N N . ARG A 1 85 ? -25.218 -10.370 33.393 1.00 94.06 85 ARG A N 1
ATOM 676 C CA . ARG A 1 85 ? -26.418 -11.152 33.737 1.00 94.06 85 ARG A CA 1
ATOM 677 C C . ARG A 1 85 ? -26.591 -12.402 32.867 1.00 94.06 85 ARG A C 1
ATOM 679 O O . ARG A 1 85 ? -27.429 -13.235 33.195 1.00 94.06 85 ARG A O 1
ATOM 686 N N . GLY A 1 86 ? -25.817 -12.544 31.788 1.00 91.38 86 GLY A N 1
ATOM 687 C CA . GLY A 1 86 ? -25.952 -13.645 30.832 1.00 91.38 86 GLY A CA 1
ATOM 688 C C . GLY A 1 86 ? -27.210 -13.549 29.965 1.00 91.38 86 GLY A C 1
ATOM 689 O O . GLY A 1 86 ? -27.645 -14.560 29.414 1.00 91.38 86 GLY A O 1
ATOM 690 N N . ASP A 1 87 ? -27.805 -12.359 29.846 1.00 89.88 87 ASP A N 1
ATOM 691 C CA . ASP A 1 87 ? -29.032 -12.152 29.078 1.00 89.88 87 ASP A CA 1
ATOM 692 C C . ASP A 1 87 ? -28.719 -11.987 27.586 1.00 89.88 87 ASP A C 1
ATOM 694 O O . ASP A 1 87 ? -28.535 -10.888 27.058 1.00 89.88 87 ASP A O 1
ATOM 698 N N . ILE A 1 88 ? -28.609 -13.127 26.904 1.00 92.44 88 ILE A N 1
ATOM 699 C CA . ILE A 1 88 ? -28.308 -13.186 25.470 1.00 92.44 88 ILE A CA 1
ATOM 700 C C . ILE A 1 88 ? -29.405 -12.494 24.655 1.00 92.44 88 ILE A C 1
ATOM 702 O O . ILE A 1 88 ? -29.102 -11.849 23.651 1.00 92.44 88 ILE A O 1
ATOM 706 N N . GLN A 1 89 ? -30.669 -12.633 25.060 1.00 93.81 89 GLN A N 1
ATOM 707 C CA . GLN A 1 89 ? -31.792 -12.136 24.274 1.00 93.81 89 GLN A CA 1
ATOM 708 C C . GLN A 1 89 ? -31.833 -10.607 24.296 1.00 93.81 89 GLN A C 1
ATOM 710 O O . GLN A 1 89 ? -31.916 -9.991 23.234 1.00 93.81 89 GLN A O 1
ATOM 715 N N . ASP A 1 90 ? -31.667 -10.002 25.473 1.00 91.81 90 ASP A N 1
ATOM 716 C CA . ASP A 1 90 ? -31.629 -8.544 25.624 1.00 91.81 90 ASP A CA 1
ATOM 717 C C . ASP A 1 90 ? -30.451 -7.913 24.850 1.00 91.81 90 ASP A C 1
ATOM 719 O O . ASP A 1 90 ? -30.602 -6.898 24.161 1.00 91.81 90 ASP A O 1
ATOM 723 N N . PHE A 1 91 ? -29.281 -8.568 24.857 1.00 92.69 91 PHE A N 1
ATOM 724 C CA . PHE A 1 91 ? -28.143 -8.161 24.024 1.00 92.69 91 PHE A CA 1
ATOM 725 C C . PHE A 1 91 ? -28.462 -8.231 22.519 1.00 92.69 91 PHE A C 1
ATOM 727 O O . PHE A 1 91 ? -28.187 -7.285 21.774 1.00 92.69 91 PHE A O 1
ATOM 734 N N . VAL A 1 92 ? -29.051 -9.341 22.057 1.00 94.31 92 VAL A N 1
ATOM 735 C CA . VAL A 1 92 ? -29.422 -9.533 20.645 1.00 94.31 92 VAL A CA 1
ATOM 736 C C . VAL A 1 92 ? -30.434 -8.480 20.198 1.00 94.31 92 VAL A C 1
ATOM 738 O O . VAL A 1 92 ? -30.292 -7.923 19.107 1.00 94.31 92 VAL A O 1
ATOM 741 N N . ASP A 1 93 ? -31.429 -8.176 21.026 1.00 94.38 93 ASP A N 1
ATOM 742 C CA . ASP A 1 93 ? -32.459 -7.194 20.695 1.00 94.38 93 ASP A CA 1
ATOM 743 C C . ASP A 1 93 ? -31.893 -5.769 20.680 1.00 94.38 93 ASP A C 1
ATOM 745 O O . ASP A 1 93 ? -32.179 -5.003 19.756 1.00 94.38 93 ASP A O 1
ATOM 749 N N . THR A 1 94 ? -30.988 -5.441 21.608 1.00 93.25 94 THR A N 1
ATOM 750 C CA . THR A 1 94 ? -30.236 -4.174 21.604 1.00 93.25 94 THR A CA 1
ATOM 751 C C . THR A 1 94 ? -29.442 -4.006 20.302 1.00 93.25 94 THR A C 1
ATOM 753 O O . THR A 1 94 ? -29.528 -2.968 19.638 1.00 93.25 94 THR A O 1
ATOM 756 N N . MET A 1 95 ? -28.721 -5.049 19.877 1.00 93.88 95 MET A N 1
ATOM 757 C CA . MET A 1 95 ? -27.947 -5.035 18.633 1.00 93.88 95 MET A CA 1
ATOM 758 C C . MET A 1 95 ? -28.840 -4.905 17.390 1.00 93.88 95 MET A C 1
ATOM 760 O O . MET A 1 95 ? -28.523 -4.133 16.483 1.00 93.88 95 MET A O 1
ATOM 764 N N . LYS A 1 96 ? -29.969 -5.624 17.335 1.00 94.62 96 LYS A N 1
ATOM 765 C CA . LYS A 1 96 ? -30.926 -5.540 16.218 1.00 94.62 96 LYS A CA 1
ATOM 766 C C . LYS A 1 96 ? -31.538 -4.151 16.098 1.00 94.62 96 LYS A C 1
ATOM 768 O O . LYS A 1 96 ? -31.599 -3.621 14.990 1.00 94.62 96 LYS A O 1
ATOM 773 N N . HIS A 1 97 ? -31.950 -3.542 17.208 1.00 95.00 97 HIS A N 1
ATOM 774 C CA . HIS A 1 97 ? -32.480 -2.178 17.196 1.00 95.00 97 HIS A CA 1
ATOM 775 C C . HIS A 1 97 ? -31.443 -1.174 16.679 1.00 95.00 97 HIS A C 1
ATOM 777 O O . HIS A 1 97 ? -31.765 -0.349 15.820 1.00 95.00 97 HIS A O 1
ATOM 783 N N . ALA A 1 98 ? -30.188 -1.289 17.125 1.00 93.75 98 ALA A N 1
ATOM 784 C CA . ALA A 1 98 ? -29.099 -0.459 16.617 1.00 93.75 98 ALA A CA 1
ATOM 785 C C . ALA A 1 98 ? -28.870 -0.670 15.109 1.00 93.75 98 ALA A C 1
ATOM 787 O O . ALA A 1 98 ? -28.721 0.303 14.372 1.00 93.75 98 ALA A O 1
ATOM 788 N N . ALA A 1 99 ? -28.902 -1.919 14.632 1.00 93.56 99 ALA A N 1
ATOM 789 C CA . ALA A 1 99 ? -28.747 -2.247 13.215 1.00 93.56 99 ALA A CA 1
ATOM 790 C C . ALA A 1 99 ? -29.872 -1.661 12.344 1.00 93.56 99 ALA A C 1
ATOM 792 O O . ALA A 1 99 ? -29.595 -1.129 11.270 1.00 93.56 99 ALA A O 1
ATOM 793 N N . VAL A 1 100 ? -31.123 -1.704 12.816 1.00 94.62 100 VAL A N 1
ATOM 794 C CA . VAL A 1 100 ? -32.269 -1.087 12.126 1.00 94.62 100 VAL A CA 1
ATOM 795 C C . VAL A 1 100 ? -32.089 0.428 12.020 1.00 94.62 100 VAL A C 1
ATOM 797 O O . VAL A 1 100 ? -32.297 0.986 10.946 1.00 94.62 100 VAL A O 1
ATOM 800 N N . HIS A 1 101 ? -31.664 1.093 13.101 1.00 93.62 101 HIS A N 1
ATOM 801 C CA . HIS A 1 101 ? -31.420 2.537 13.081 1.00 93.62 101 HIS A CA 1
ATOM 802 C C . HIS A 1 101 ? -30.220 2.926 12.202 1.00 93.62 101 HIS A C 1
ATOM 804 O O . HIS A 1 101 ? -30.264 3.944 11.516 1.00 93.62 101 HIS A O 1
ATOM 810 N N . PHE A 1 102 ? -29.163 2.108 12.193 1.00 91.62 102 PHE A N 1
ATOM 811 C CA . PHE A 1 102 ? -28.000 2.299 11.323 1.00 91.62 102 PHE A CA 1
ATOM 812 C C . PHE A 1 102 ? -28.369 2.194 9.834 1.00 91.62 102 PHE A C 1
ATOM 814 O O . PHE A 1 102 ? -27.777 2.870 8.992 1.00 91.62 102 PHE A O 1
ATOM 821 N N . GLY A 1 103 ? -29.353 1.355 9.502 1.00 94.25 103 GLY A N 1
ATOM 822 C CA . GLY A 1 103 ? -29.839 1.163 8.142 1.00 94.25 103 GLY A CA 1
ATOM 823 C C . GLY A 1 103 ? -29.011 0.133 7.377 1.00 94.25 103 GLY A C 1
ATOM 824 O O . GLY A 1 103 ? -29.056 -1.059 7.680 1.00 94.25 103 GLY A O 1
ATOM 825 N N . ASP A 1 104 ? -28.273 0.572 6.357 1.00 92.50 104 ASP A N 1
ATOM 826 C CA . ASP A 1 104 ? -27.618 -0.295 5.365 1.00 92.50 104 ASP A CA 1
ATOM 827 C C . ASP A 1 104 ? -26.333 -0.980 5.890 1.00 92.50 104 ASP A C 1
ATOM 829 O O . ASP A 1 104 ? -25.201 -0.731 5.453 1.00 92.50 104 ASP A O 1
ATOM 833 N N . THR A 1 105 ? -26.520 -1.854 6.879 1.00 93.38 105 THR A N 1
ATOM 834 C CA . THR A 1 105 ? -25.472 -2.658 7.522 1.00 93.38 105 THR A CA 1
ATOM 835 C C . THR A 1 105 ? -24.848 -3.679 6.567 1.00 93.38 105 THR A C 1
ATOM 837 O O . THR A 1 105 ? -23.647 -3.931 6.646 1.00 93.38 105 THR A O 1
ATOM 840 N N . GLN A 1 106 ? -25.619 -4.219 5.617 1.00 93.56 106 GLN A N 1
ATOM 841 C CA . GLN A 1 106 ? -25.113 -5.169 4.620 1.00 93.56 106 GLN A CA 1
ATOM 842 C C . GLN A 1 106 ? -24.155 -4.502 3.632 1.00 93.56 106 GLN A C 1
ATOM 844 O O . GLN A 1 106 ? -23.086 -5.047 3.352 1.00 93.56 106 GLN A O 1
ATOM 849 N N . ALA A 1 107 ? -24.459 -3.293 3.151 1.00 94.50 107 ALA A N 1
ATOM 850 C CA . ALA A 1 107 ? -23.492 -2.582 2.327 1.00 94.50 107 ALA A CA 1
ATOM 851 C C . ALA A 1 107 ? -22.270 -2.129 3.136 1.00 94.50 107 ALA A C 1
ATOM 853 O O . ALA A 1 107 ? -21.176 -2.068 2.577 1.00 94.50 107 ALA A O 1
ATOM 854 N N . ALA A 1 108 ? -22.412 -1.825 4.433 1.00 93.50 108 ALA A N 1
ATOM 855 C CA . ALA A 1 108 ? -21.260 -1.548 5.294 1.00 93.50 108 ALA A CA 1
ATOM 856 C C . ALA A 1 108 ? -20.313 -2.755 5.371 1.00 93.50 108 ALA A C 1
ATOM 858 O O . ALA A 1 108 ? -19.118 -2.579 5.135 1.00 93.50 108 ALA A O 1
ATOM 859 N N . LEU A 1 109 ? -20.858 -3.961 5.574 1.00 94.06 109 LEU A N 1
ATOM 860 C CA . LEU A 1 109 ? -20.108 -5.219 5.545 1.00 94.06 109 LEU A CA 1
ATOM 861 C C . LEU A 1 109 ? -19.408 -5.431 4.193 1.00 94.06 109 LEU A C 1
ATOM 863 O O . LEU A 1 109 ? -18.192 -5.603 4.138 1.00 94.06 109 LEU A O 1
ATOM 867 N N . GLY A 1 110 ? -20.143 -5.308 3.084 1.00 95.50 110 GLY A N 1
ATOM 868 C CA . GLY A 1 110 ? -19.570 -5.479 1.746 1.00 95.50 110 GLY A CA 1
ATOM 869 C C . GLY A 1 110 ? -18.488 -4.445 1.402 1.00 95.50 110 GLY A C 1
ATOM 870 O O . GLY A 1 110 ? -17.521 -4.761 0.706 1.00 95.50 110 GLY A O 1
ATOM 871 N N . ARG A 1 111 ? -18.607 -3.201 1.893 1.00 95.38 111 ARG A N 1
ATOM 872 C CA . ARG A 1 111 ? -17.560 -2.175 1.743 1.00 95.38 111 ARG A CA 1
ATOM 873 C C . ARG A 1 111 ? -16.317 -2.513 2.565 1.00 95.38 111 ARG A C 1
ATOM 875 O O . ARG A 1 111 ? -15.213 -2.367 2.040 1.00 95.38 111 ARG A O 1
ATOM 882 N N . SER A 1 112 ? -16.470 -2.974 3.809 1.00 95.19 112 SER A N 1
ATOM 883 C CA . SER A 1 112 ? -15.325 -3.389 4.628 1.00 95.19 112 SER A CA 1
ATOM 884 C C . SER A 1 112 ? -14.632 -4.624 4.061 1.00 95.19 112 SER A C 1
ATOM 886 O O . SER A 1 112 ? -13.405 -4.642 4.011 1.00 95.19 112 SER A O 1
ATOM 888 N N . ASP A 1 113 ? -15.378 -5.603 3.544 1.00 95.50 113 ASP A N 1
ATOM 889 C CA . ASP A 1 113 ? -14.803 -6.813 2.945 1.00 95.50 113 ASP A CA 1
ATOM 890 C C . ASP A 1 113 ? -13.929 -6.485 1.736 1.00 95.50 113 ASP A C 1
ATOM 892 O O . ASP A 1 113 ? -12.848 -7.047 1.578 1.00 95.50 113 ASP A O 1
ATOM 896 N N . LYS A 1 114 ? -14.339 -5.520 0.902 1.00 95.94 114 LYS A N 1
ATOM 897 C CA . LYS A 1 114 ? -13.501 -5.038 -0.207 1.00 95.94 114 LYS A CA 1
ATOM 898 C C . LYS A 1 114 ? -12.177 -4.455 0.286 1.00 95.94 114 LYS A C 1
ATOM 900 O O . LYS A 1 114 ? -11.142 -4.753 -0.302 1.00 95.94 114 LYS A O 1
ATOM 905 N N . LEU A 1 115 ? -12.196 -3.659 1.358 1.00 94.25 115 LEU A N 1
ATOM 906 C CA . LEU A 1 115 ? -10.982 -3.083 1.947 1.00 94.25 115 LEU A CA 1
ATOM 907 C C . LEU A 1 115 ? -10.064 -4.173 2.518 1.00 94.25 115 LEU A C 1
ATOM 909 O O . LEU A 1 115 ? -8.860 -4.164 2.268 1.00 94.25 115 LEU A O 1
ATOM 913 N N . ILE A 1 116 ? -10.641 -5.126 3.251 1.00 94.00 116 ILE A N 1
ATOM 914 C CA . ILE A 1 116 ? -9.923 -6.264 3.830 1.00 94.00 116 ILE A CA 1
ATOM 915 C C . ILE A 1 116 ? -9.274 -7.103 2.726 1.00 94.00 116 ILE A C 1
ATOM 917 O O . ILE A 1 116 ? -8.077 -7.380 2.778 1.00 94.00 116 ILE A O 1
ATOM 921 N N . ASN A 1 117 ? -10.043 -7.464 1.700 1.00 95.00 117 ASN A N 1
ATOM 922 C CA . ASN A 1 117 ? -9.561 -8.284 0.595 1.00 95.00 117 ASN A CA 1
ATOM 923 C C . ASN A 1 117 ? -8.506 -7.561 -0.244 1.00 95.00 117 ASN A C 1
ATOM 925 O O . ASN A 1 117 ? -7.552 -8.201 -0.672 1.00 95.00 117 ASN A O 1
ATOM 929 N N . ALA A 1 118 ? -8.615 -6.242 -0.431 1.00 93.06 118 ALA A N 1
ATOM 930 C CA . ALA A 1 118 ? -7.575 -5.459 -1.095 1.00 93.06 118 ALA A CA 1
ATOM 931 C C . ALA A 1 118 ? -6.242 -5.524 -0.329 1.00 93.06 118 ALA A C 1
ATOM 933 O O . ALA A 1 118 ? -5.211 -5.804 -0.936 1.00 93.06 118 ALA A O 1
ATOM 934 N N . LYS A 1 119 ? -6.269 -5.365 1.004 1.00 91.00 119 LYS A N 1
ATOM 935 C CA . LYS A 1 119 ? -5.075 -5.504 1.860 1.00 91.00 119 LYS A CA 1
ATOM 936 C C . LYS A 1 119 ? -4.469 -6.909 1.773 1.00 91.00 119 LYS A C 1
ATOM 938 O O . LYS A 1 119 ? -3.253 -7.057 1.668 1.00 91.00 119 LYS A O 1
ATOM 943 N N . ILE A 1 120 ? -5.310 -7.946 1.805 1.00 91.94 120 ILE A N 1
ATOM 944 C CA . ILE A 1 120 ? -4.859 -9.340 1.675 1.00 91.94 120 ILE A CA 1
ATOM 945 C C . ILE A 1 120 ? -4.229 -9.574 0.296 1.00 91.94 120 ILE A C 1
ATOM 947 O O . ILE A 1 120 ? -3.146 -10.151 0.226 1.00 91.94 120 ILE A O 1
ATOM 951 N N . SER A 1 121 ? -4.876 -9.113 -0.779 1.00 93.75 121 SER A N 1
ATOM 952 C CA . SER A 1 121 ? -4.391 -9.265 -2.156 1.00 93.75 121 SER A CA 1
ATOM 953 C C . SER A 1 121 ? -3.046 -8.573 -2.352 1.00 93.75 121 SER A C 1
ATOM 955 O O . SER A 1 121 ? -2.117 -9.199 -2.848 1.00 93.75 121 SER A O 1
ATOM 957 N N . GLU A 1 122 ? -2.900 -7.327 -1.893 1.00 91.88 122 GLU A N 1
ATOM 958 C CA . GLU A 1 122 ? -1.640 -6.578 -1.980 1.00 91.88 122 GLU A CA 1
ATOM 959 C C . GLU A 1 122 ? -0.493 -7.323 -1.281 1.00 91.88 122 GLU A C 1
ATOM 961 O O . GLU A 1 122 ? 0.588 -7.507 -1.847 1.00 91.88 122 GLU A O 1
ATOM 966 N N . PHE A 1 123 ? -0.734 -7.820 -0.064 1.00 92.69 123 PHE A N 1
ATOM 967 C CA . PHE A 1 123 ? 0.265 -8.600 0.660 1.00 92.69 123 PHE A CA 1
ATOM 968 C C . PHE A 1 123 ? 0.606 -9.913 -0.060 1.00 92.69 123 PHE A C 1
ATOM 970 O O . PHE A 1 123 ? 1.779 -10.275 -0.174 1.00 92.69 123 PHE A O 1
ATOM 977 N N . GLN A 1 124 ? -0.401 -10.626 -0.570 1.00 94.31 124 GLN A N 1
ATOM 978 C CA . GLN A 1 124 ? -0.199 -11.859 -1.326 1.00 94.31 124 GLN A CA 1
ATOM 979 C C . GLN A 1 124 ? 0.598 -11.610 -2.605 1.00 94.31 124 GLN A C 1
ATOM 981 O O . GLN A 1 124 ? 1.525 -12.365 -2.881 1.00 94.31 124 GLN A O 1
ATOM 986 N N . GLU A 1 125 ? 0.294 -10.572 -3.378 1.00 94.00 125 GLU A N 1
ATOM 987 C CA . GLU A 1 125 ? 1.053 -10.204 -4.578 1.00 94.00 125 GLU A CA 1
ATOM 988 C C . GLU A 1 125 ? 2.530 -9.962 -4.259 1.00 94.00 125 GLU A C 1
ATOM 990 O O . GLU A 1 125 ? 3.412 -10.439 -4.981 1.00 94.00 125 GLU A O 1
ATOM 995 N N . LEU A 1 126 ? 2.808 -9.298 -3.135 1.00 94.19 126 LEU A N 1
ATOM 996 C CA . LEU A 1 126 ? 4.171 -9.079 -2.673 1.00 94.19 126 LEU A CA 1
ATOM 997 C C . LEU A 1 126 ? 4.860 -10.402 -2.307 1.00 94.19 126 LEU A C 1
ATOM 999 O O . LEU A 1 126 ? 6.000 -10.626 -2.714 1.00 94.19 126 LEU A O 1
ATOM 1003 N N . VAL A 1 127 ? 4.180 -11.318 -1.609 1.00 95.44 127 VAL A N 1
ATOM 1004 C CA . VAL A 1 127 ? 4.710 -12.663 -1.304 1.00 95.44 127 VAL A CA 1
ATOM 1005 C C . VAL A 1 127 ? 4.983 -13.464 -2.582 1.00 95.44 127 VAL A C 1
ATOM 1007 O O . VAL A 1 127 ? 6.059 -14.043 -2.721 1.00 95.44 127 VAL A O 1
ATOM 1010 N N . HIS A 1 128 ? 4.065 -13.459 -3.550 1.00 96.12 128 HIS A N 1
ATOM 1011 C CA . HIS A 1 128 ? 4.257 -14.134 -4.840 1.00 96.12 128 HIS A CA 1
ATOM 1012 C C . HIS A 1 128 ? 5.386 -13.512 -5.673 1.00 96.12 128 HIS A C 1
ATOM 1014 O O . HIS A 1 128 ? 5.918 -14.160 -6.571 1.00 96.12 128 HIS A O 1
ATOM 1020 N N . SER A 1 129 ? 5.775 -12.267 -5.386 1.00 94.88 129 SER A N 1
ATOM 1021 C CA . SER A 1 129 ? 6.874 -11.595 -6.078 1.00 94.88 129 SER A CA 1
ATOM 1022 C C . SER A 1 129 ? 8.274 -11.988 -5.596 1.00 94.88 129 SER A C 1
ATOM 1024 O O . SER A 1 129 ? 9.251 -11.541 -6.197 1.00 94.88 129 SER A O 1
ATOM 1026 N N . ILE A 1 130 ? 8.404 -12.830 -4.561 1.00 96.75 130 ILE A N 1
ATOM 1027 C CA . ILE A 1 130 ? 9.707 -13.330 -4.094 1.00 96.75 130 ILE A CA 1
ATOM 1028 C C . ILE A 1 130 ? 10.468 -13.987 -5.259 1.00 96.75 130 ILE A C 1
ATOM 1030 O O . ILE A 1 130 ? 9.940 -14.817 -5.993 1.00 96.75 130 ILE A O 1
ATOM 1034 N N . GLY A 1 131 ? 11.726 -13.589 -5.442 1.00 95.44 131 GLY A N 1
ATOM 1035 C CA . GLY A 1 131 ? 12.596 -14.002 -6.544 1.00 95.44 131 GLY A CA 1
ATOM 1036 C C . GLY A 1 131 ? 12.445 -13.167 -7.819 1.00 95.44 131 GLY A C 1
ATOM 1037 O O . GLY A 1 131 ? 13.285 -13.274 -8.709 1.00 95.44 131 GLY A O 1
ATOM 1038 N N . SER A 1 132 ? 11.433 -12.302 -7.902 1.00 93.88 132 SER A N 1
ATOM 1039 C CA . SER A 1 132 ? 11.216 -11.407 -9.039 1.00 93.88 132 SER A CA 1
ATOM 1040 C C . SER A 1 132 ? 11.694 -9.989 -8.746 1.00 93.88 132 SER A C 1
ATOM 1042 O O . SER A 1 132 ? 11.666 -9.521 -7.606 1.00 93.88 132 SER A O 1
ATOM 1044 N N . GLU A 1 133 ? 12.093 -9.270 -9.794 1.00 92.94 133 GLU A N 1
ATOM 1045 C CA . GLU A 1 133 ? 12.366 -7.840 -9.691 1.00 92.94 133 GLU A CA 1
ATOM 1046 C C . GLU A 1 133 ? 11.060 -7.046 -9.533 1.00 92.94 133 GLU A C 1
ATOM 1048 O O . GLU A 1 133 ? 10.075 -7.275 -10.247 1.00 92.94 133 GLU A O 1
ATOM 1053 N N . ARG A 1 134 ? 11.049 -6.112 -8.581 1.00 95.06 134 ARG A N 1
ATOM 1054 C CA . ARG A 1 134 ? 9.936 -5.201 -8.305 1.00 95.06 134 ARG A CA 1
ATOM 1055 C C . ARG A 1 134 ? 10.454 -3.796 -8.018 1.00 95.06 134 ARG A C 1
ATOM 1057 O O . ARG A 1 134 ? 11.551 -3.614 -7.492 1.00 95.06 134 ARG A O 1
ATOM 1064 N N . GLY A 1 135 ? 9.636 -2.803 -8.355 1.00 95.44 135 GLY A N 1
ATOM 1065 C CA . GLY A 1 135 ? 9.806 -1.429 -7.893 1.00 95.44 135 GLY A CA 1
ATOM 1066 C C . GLY A 1 135 ? 8.885 -1.167 -6.710 1.00 95.44 135 GLY A C 1
ATOM 1067 O O . GLY A 1 135 ? 7.671 -1.306 -6.840 1.00 95.44 135 GLY A O 1
ATOM 1068 N N . LEU A 1 136 ? 9.452 -0.787 -5.568 1.00 96.38 136 LEU A N 1
ATOM 1069 C CA . LEU A 1 136 ? 8.708 -0.409 -4.369 1.00 96.38 136 LEU A CA 1
ATOM 1070 C C . LEU A 1 136 ? 8.867 1.090 -4.130 1.00 96.38 136 LEU A C 1
ATOM 1072 O O . LEU A 1 136 ? 9.969 1.569 -3.853 1.00 96.38 136 LEU A O 1
ATOM 1076 N N . ARG A 1 137 ? 7.773 1.843 -4.243 1.00 96.06 137 ARG A N 1
ATOM 1077 C CA . ARG A 1 137 ? 7.760 3.292 -4.035 1.00 96.06 137 ARG A CA 1
ATOM 1078 C C . ARG A 1 137 ? 7.372 3.619 -2.605 1.00 96.06 137 ARG A C 1
ATOM 1080 O O . ARG A 1 137 ? 6.298 3.238 -2.152 1.00 96.06 137 ARG A O 1
ATOM 1087 N N . HIS A 1 138 ? 8.220 4.360 -1.909 1.00 95.75 138 HIS A N 1
ATOM 1088 C CA . HIS A 1 138 ? 7.934 4.829 -0.565 1.00 95.75 138 HIS A CA 1
ATOM 1089 C C . HIS A 1 138 ? 6.916 5.981 -0.600 1.00 95.75 138 HIS A C 1
ATOM 1091 O O . HIS A 1 138 ? 7.134 6.985 -1.279 1.00 95.75 138 HIS A O 1
ATOM 1097 N N . GLN A 1 139 ? 5.819 5.864 0.150 1.00 92.56 139 GLN A N 1
ATOM 1098 C CA . GLN A 1 139 ? 4.656 6.751 0.035 1.00 92.56 139 GLN A CA 1
ATOM 1099 C C . GLN A 1 139 ? 4.941 8.209 0.421 1.00 92.56 139 GLN A C 1
ATOM 1101 O O . GLN A 1 139 ? 4.459 9.120 -0.241 1.00 92.56 139 GLN A O 1
ATOM 1106 N N . TYR A 1 140 ? 5.763 8.439 1.452 1.00 90.81 140 TYR A N 1
ATOM 1107 C CA . TYR A 1 140 ? 6.028 9.796 1.948 1.00 90.81 140 TYR A CA 1
ATOM 1108 C C . TYR A 1 140 ? 7.164 10.513 1.204 1.00 90.81 140 TYR A C 1
ATOM 1110 O O . TYR A 1 140 ? 7.021 11.669 0.826 1.00 90.81 140 TYR A O 1
ATOM 1118 N N . SER A 1 141 ? 8.300 9.844 0.980 1.00 93.06 141 SER A N 1
ATOM 1119 C CA . SER A 1 141 ? 9.455 10.421 0.278 1.00 93.06 141 SER A CA 1
ATOM 1120 C C . SER A 1 141 ? 9.346 10.365 -1.248 1.00 93.06 141 SER A C 1
ATOM 1122 O O . SER A 1 141 ? 10.120 11.021 -1.937 1.00 93.06 141 SER A O 1
ATOM 1124 N N . GLY A 1 142 ? 8.451 9.538 -1.797 1.00 92.00 142 GLY A N 1
ATOM 1125 C CA . GLY A 1 142 ? 8.316 9.308 -3.236 1.00 92.00 142 GLY A CA 1
ATOM 1126 C C . GLY A 1 142 ? 9.449 8.490 -3.868 1.00 92.00 142 GLY A C 1
ATOM 1127 O O . GLY A 1 142 ? 9.343 8.148 -5.049 1.00 92.00 142 GLY A O 1
ATOM 1128 N N . VAL A 1 143 ? 10.495 8.150 -3.105 1.00 93.50 143 VAL A N 1
ATOM 1129 C CA . VAL A 1 143 ? 11.661 7.383 -3.566 1.00 93.50 143 VAL A CA 1
ATOM 1130 C C . VAL A 1 143 ? 11.231 5.977 -3.971 1.00 93.50 143 VAL A C 1
ATOM 1132 O O . VAL A 1 143 ? 10.513 5.304 -3.235 1.00 93.50 143 VAL A O 1
ATOM 1135 N N . THR A 1 144 ? 11.689 5.523 -5.136 1.00 95.38 144 THR A N 1
ATOM 1136 C CA . THR A 1 144 ? 11.438 4.161 -5.622 1.00 95.38 144 THR A CA 1
ATOM 1137 C C . THR A 1 144 ? 12.688 3.313 -5.473 1.00 95.38 144 THR A C 1
ATOM 1139 O O . THR A 1 144 ? 13.778 3.696 -5.899 1.00 95.38 144 THR A O 1
ATOM 1142 N N . HIS A 1 145 ? 12.515 2.143 -4.873 1.00 94.25 145 HIS A N 1
ATOM 1143 C CA . HIS A 1 145 ? 13.550 1.144 -4.718 1.00 94.25 145 HIS A CA 1
ATOM 1144 C C . HIS A 1 145 ? 13.299 -0.000 -5.699 1.00 94.25 145 HIS A C 1
ATOM 1146 O O . HIS A 1 145 ? 12.308 -0.718 -5.581 1.00 94.25 145 HIS A O 1
ATOM 1152 N N . LEU A 1 146 ? 14.199 -0.154 -6.669 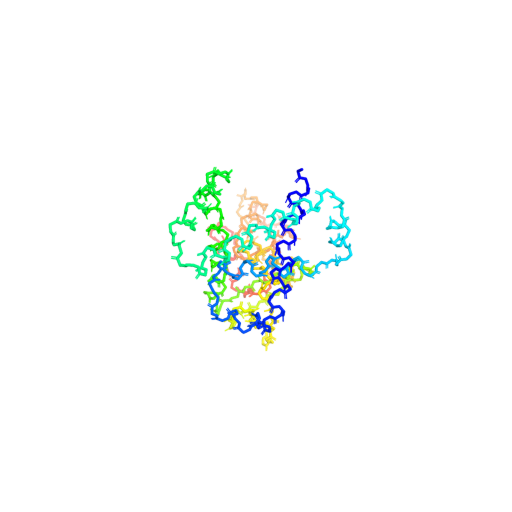1.00 94.25 146 LEU A N 1
ATOM 1153 C CA . LEU A 1 146 ? 14.208 -1.267 -7.614 1.00 94.25 146 LEU A CA 1
ATOM 1154 C C . LEU A 1 146 ? 15.117 -2.381 -7.084 1.00 94.25 146 LEU A C 1
ATOM 1156 O O . LEU A 1 146 ? 16.256 -2.106 -6.694 1.00 94.25 146 LEU A O 1
ATOM 1160 N N . GLY A 1 147 ? 14.630 -3.619 -7.085 1.00 94.12 147 GLY A N 1
ATOM 1161 C CA . GLY A 1 147 ? 15.432 -4.782 -6.714 1.00 94.12 147 GLY A CA 1
ATOM 1162 C C . GLY A 1 147 ? 14.659 -6.095 -6.765 1.00 94.12 147 GLY A C 1
ATOM 1163 O O . GLY A 1 147 ? 13.451 -6.114 -7.000 1.00 94.12 147 GLY A O 1
ATOM 1164 N N . ILE A 1 148 ? 15.363 -7.202 -6.533 1.00 95.94 148 ILE A N 1
ATOM 1165 C CA . ILE A 1 148 ? 14.770 -8.543 -6.461 1.00 95.94 148 ILE A CA 1
ATOM 1166 C C . ILE A 1 148 ? 14.211 -8.762 -5.062 1.00 95.94 148 ILE A C 1
ATOM 1168 O O . ILE A 1 148 ? 14.948 -8.651 -4.084 1.00 95.94 148 ILE A O 1
ATOM 1172 N N . VAL A 1 149 ? 12.936 -9.119 -4.944 1.00 97.19 149 VAL A N 1
ATOM 1173 C CA . VAL A 1 149 ? 12.329 -9.414 -3.640 1.00 97.19 149 VAL A CA 1
ATOM 1174 C C . VAL A 1 149 ? 12.934 -10.699 -3.077 1.00 97.19 149 VAL A C 1
ATOM 1176 O O . VAL A 1 149 ? 12.824 -11.762 -3.679 1.00 97.19 149 VAL A O 1
ATOM 1179 N N . LYS A 1 150 ? 13.594 -10.623 -1.920 1.00 97.44 150 LYS A N 1
ATOM 1180 C CA . LYS A 1 150 ? 14.234 -11.776 -1.263 1.00 97.44 150 LYS A CA 1
ATOM 1181 C C . LYS A 1 150 ? 13.347 -12.402 -0.205 1.00 97.44 150 LYS A C 1
ATOM 1183 O O . LYS A 1 150 ? 13.300 -13.621 -0.075 1.00 97.44 150 LYS A O 1
ATOM 1188 N N . LYS A 1 151 ? 12.671 -11.564 0.579 1.00 96.69 151 LYS A N 1
ATOM 1189 C CA . LYS A 1 151 ? 11.884 -12.001 1.729 1.00 96.69 151 LYS A CA 1
ATOM 1190 C C . LYS A 1 151 ? 10.742 -11.036 1.984 1.00 96.69 151 LYS A C 1
ATOM 1192 O O . LYS A 1 151 ? 10.927 -9.824 1.929 1.00 96.69 151 LYS A O 1
ATOM 1197 N N . VAL A 1 152 ? 9.591 -11.588 2.339 1.00 95.94 152 VAL A N 1
ATOM 1198 C CA . VAL A 1 152 ? 8.419 -10.829 2.774 1.00 95.94 152 VAL A CA 1
ATOM 1199 C C . VAL A 1 152 ? 8.002 -11.346 4.146 1.00 95.94 152 VAL A C 1
ATOM 1201 O O . VAL A 1 152 ? 7.959 -12.549 4.393 1.00 95.94 152 VAL A O 1
ATOM 1204 N N . THR A 1 153 ? 7.747 -10.424 5.062 1.00 91.94 153 THR A N 1
ATOM 1205 C CA . THR A 1 153 ? 7.182 -10.659 6.397 1.00 91.94 153 THR A CA 1
ATOM 1206 C C . THR A 1 153 ? 5.949 -9.770 6.548 1.00 91.94 153 THR A C 1
ATOM 1208 O O . THR A 1 153 ? 5.824 -8.824 5.777 1.00 91.94 153 THR A O 1
ATOM 1211 N N . PRO A 1 154 ? 5.074 -9.973 7.547 1.00 87.44 154 PRO A N 1
ATOM 1212 C CA . PRO A 1 154 ? 3.873 -9.143 7.701 1.00 87.44 154 PRO A CA 1
ATOM 1213 C C . PRO A 1 154 ? 4.122 -7.626 7.790 1.00 87.44 154 PRO A C 1
ATOM 1215 O O . PRO A 1 154 ? 3.239 -6.848 7.461 1.00 87.44 154 PRO A O 1
ATOM 1218 N N . LEU A 1 155 ? 5.312 -7.191 8.225 1.00 88.44 155 LEU A N 1
ATOM 1219 C CA . LEU A 1 155 ? 5.630 -5.767 8.418 1.00 88.44 155 LEU A CA 1
ATOM 1220 C C . LEU A 1 155 ? 6.702 -5.238 7.463 1.00 88.44 155 LEU A C 1
ATOM 1222 O O . LEU A 1 155 ? 6.852 -4.024 7.308 1.00 88.44 155 LEU A O 1
ATOM 1226 N N . ARG A 1 156 ? 7.505 -6.126 6.873 1.00 94.69 156 ARG A N 1
ATOM 1227 C CA . ARG A 1 156 ? 8.710 -5.746 6.132 1.00 94.69 156 ARG A CA 1
ATOM 1228 C C . ARG A 1 156 ? 8.904 -6.579 4.883 1.00 94.69 156 ARG A C 1
ATOM 1230 O O . ARG A 1 156 ? 8.641 -7.781 4.887 1.00 94.69 156 ARG A O 1
ATOM 1237 N N . VAL A 1 157 ? 9.465 -5.941 3.868 1.00 96.75 157 VAL A N 1
ATOM 1238 C CA . VAL A 1 157 ? 9.946 -6.564 2.641 1.00 96.75 157 VAL A CA 1
ATOM 1239 C C . VAL A 1 157 ? 11.431 -6.274 2.476 1.00 96.75 157 VAL A C 1
ATOM 1241 O O . VAL A 1 157 ? 11.884 -5.148 2.677 1.00 96.75 157 VAL A O 1
ATOM 1244 N N . VAL A 1 158 ? 12.191 -7.307 2.130 1.00 97.25 158 VAL A N 1
ATOM 1245 C CA . VAL A 1 158 ? 13.619 -7.219 1.832 1.00 97.25 158 VAL A CA 1
ATOM 1246 C C . VAL A 1 158 ? 13.796 -7.370 0.333 1.00 97.25 158 VAL A C 1
ATOM 1248 O O . VAL A 1 158 ? 13.367 -8.371 -0.248 1.00 97.25 158 VAL A O 1
ATOM 1251 N N . ILE A 1 159 ? 14.448 -6.389 -0.278 1.00 97.06 159 ILE A N 1
ATOM 1252 C CA . ILE A 1 159 ? 14.833 -6.409 -1.686 1.00 97.06 159 ILE A CA 1
ATOM 1253 C C . ILE A 1 159 ? 16.353 -6.377 -1.813 1.00 97.06 159 ILE A C 1
ATOM 1255 O O . ILE A 1 159 ? 17.042 -5.713 -1.044 1.00 97.06 159 ILE A O 1
ATOM 1259 N N . ASP A 1 160 ? 16.874 -7.079 -2.805 1.00 96.19 160 ASP A N 1
ATOM 1260 C CA . ASP A 1 160 ? 18.278 -7.058 -3.189 1.00 96.19 160 ASP A CA 1
ATOM 1261 C C . ASP A 1 160 ? 18.463 -6.112 -4.371 1.00 96.19 160 ASP A C 1
ATOM 1263 O O . ASP A 1 160 ? 17.912 -6.316 -5.458 1.00 96.19 160 ASP A O 1
ATOM 1267 N N . ARG A 1 161 ? 19.238 -5.058 -4.136 1.00 90.31 161 ARG A N 1
ATOM 1268 C CA . ARG A 1 161 ? 19.615 -4.069 -5.134 1.00 90.31 161 ARG A CA 1
ATOM 1269 C C . ARG A 1 161 ? 21.094 -4.240 -5.446 1.00 90.31 161 ARG A C 1
ATOM 1271 O O . ARG A 1 161 ? 21.947 -3.710 -4.734 1.00 90.31 161 ARG A O 1
ATOM 1278 N N . SER A 1 162 ? 21.388 -4.954 -6.529 1.00 84.19 162 SER A N 1
ATOM 1279 C CA . SER A 1 162 ? 22.754 -5.144 -7.038 1.00 84.19 162 SER A CA 1
ATOM 1280 C C . SER A 1 162 ? 23.731 -5.700 -5.988 1.00 84.19 162 SER A C 1
ATOM 1282 O O . SER A 1 162 ? 24.872 -5.251 -5.903 1.00 84.19 162 SER A O 1
ATOM 1284 N N . GLY A 1 163 ? 23.282 -6.660 -5.173 1.00 87.00 163 GLY A N 1
ATOM 1285 C CA . GLY A 1 163 ? 24.075 -7.316 -4.131 1.00 87.00 163 GLY A CA 1
ATOM 1286 C C . GLY A 1 163 ? 23.970 -6.664 -2.751 1.00 87.00 163 GLY A C 1
ATOM 1287 O O . GLY A 1 163 ? 24.581 -7.154 -1.802 1.00 87.00 163 GLY A O 1
ATOM 1288 N N . ARG A 1 164 ? 23.210 -5.570 -2.610 1.00 93.00 164 ARG A N 1
ATOM 1289 C CA . ARG A 1 164 ? 22.923 -4.934 -1.321 1.00 93.00 164 ARG A CA 1
ATOM 1290 C C . ARG A 1 164 ? 21.468 -5.150 -0.936 1.00 93.00 164 ARG A C 1
ATOM 1292 O O . ARG A 1 164 ? 20.563 -4.677 -1.622 1.00 93.00 164 ARG A O 1
ATOM 1299 N N . GLU A 1 165 ? 21.253 -5.776 0.213 1.00 95.38 165 GLU A N 1
ATOM 1300 C CA . GLU A 1 165 ? 19.919 -5.918 0.786 1.00 95.38 165 GLU A CA 1
ATOM 1301 C C . GLU A 1 165 ? 19.434 -4.599 1.395 1.00 95.38 165 GLU A C 1
ATOM 1303 O O . GLU A 1 165 ? 20.157 -3.899 2.113 1.00 95.38 165 GLU A O 1
ATOM 1308 N N . ILE A 1 166 ? 18.191 -4.251 1.081 1.00 95.00 166 ILE A N 1
ATOM 1309 C CA . ILE A 1 166 ? 17.471 -3.106 1.622 1.00 95.00 166 ILE A CA 1
ATOM 1310 C C . ILE A 1 166 ? 16.177 -3.637 2.216 1.00 95.00 166 ILE A C 1
ATOM 1312 O O . ILE A 1 166 ? 15.395 -4.306 1.542 1.00 95.00 166 ILE A O 1
ATOM 1316 N N . GLU A 1 167 ? 15.947 -3.309 3.479 1.00 96.44 167 GLU A N 1
ATOM 1317 C CA . GLU A 1 167 ? 14.716 -3.645 4.174 1.00 96.44 167 GLU A CA 1
ATOM 1318 C C . GLU A 1 167 ? 13.792 -2.424 4.219 1.00 96.44 167 GLU A C 1
ATOM 1320 O O . GLU A 1 167 ? 14.201 -1.328 4.607 1.00 96.44 167 GLU A O 1
ATOM 1325 N N . LEU A 1 168 ? 12.540 -2.617 3.811 1.00 95.69 168 LEU A N 1
ATOM 1326 C CA . LEU A 1 168 ? 11.512 -1.585 3.749 1.00 95.69 168 LEU A CA 1
ATOM 1327 C C . LEU A 1 168 ? 10.298 -2.013 4.575 1.00 95.69 168 LEU A C 1
ATOM 1329 O O . LEU A 1 168 ? 9.960 -3.196 4.637 1.00 95.69 168 LEU A O 1
ATOM 1333 N N . LYS A 1 169 ? 9.620 -1.046 5.200 1.00 94.69 169 LYS A N 1
ATOM 1334 C CA . LYS A 1 169 ? 8.346 -1.293 5.884 1.00 94.69 169 LYS A CA 1
ATOM 1335 C C . LYS A 1 169 ? 7.210 -1.322 4.867 1.00 94.69 169 LYS A C 1
ATOM 1337 O O . LYS A 1 169 ? 7.032 -0.334 4.157 1.00 94.69 169 LYS A O 1
ATOM 1342 N N . ILE A 1 170 ? 6.426 -2.399 4.855 1.00 93.62 170 ILE A N 1
ATOM 1343 C CA . ILE A 1 170 ? 5.330 -2.591 3.889 1.00 93.62 170 ILE A CA 1
ATOM 1344 C C . ILE A 1 170 ? 4.299 -1.465 4.002 1.00 93.62 170 ILE A C 1
ATOM 1346 O O . ILE A 1 170 ? 3.901 -0.907 2.989 1.00 93.62 170 ILE A O 1
ATOM 1350 N N . GLU A 1 171 ? 3.971 -1.048 5.231 1.00 91.44 171 GLU A N 1
ATOM 1351 C CA . GLU A 1 171 ? 3.026 0.046 5.528 1.00 91.44 171 GLU A CA 1
ATOM 1352 C C . GLU A 1 171 ? 3.372 1.382 4.845 1.00 91.44 171 GLU A C 1
ATOM 1354 O O . GLU A 1 171 ? 2.518 2.256 4.731 1.00 91.44 171 GLU A O 1
ATOM 1359 N N . ASN A 1 172 ? 4.631 1.553 4.419 1.00 93.81 172 ASN A N 1
ATOM 1360 C CA . ASN A 1 172 ? 5.138 2.770 3.798 1.00 93.81 172 ASN A CA 1
ATOM 1361 C C . ASN A 1 172 ? 5.492 2.606 2.326 1.00 93.81 172 ASN A C 1
ATOM 1363 O O . ASN A 1 172 ? 6.019 3.547 1.733 1.00 93.81 172 ASN A O 1
ATOM 1367 N N . THR A 1 173 ? 5.236 1.444 1.733 1.00 94.56 173 THR A N 1
ATOM 1368 C CA . THR A 1 173 ? 5.615 1.147 0.353 1.00 94.56 173 THR A CA 1
ATOM 1369 C C . THR A 1 173 ? 4.421 0.713 -0.468 1.00 94.56 173 THR A C 1
ATOM 1371 O O . THR A 1 173 ? 3.643 -0.118 -0.025 1.00 94.56 173 THR A O 1
ATOM 1374 N N . ARG A 1 174 ? 4.354 1.195 -1.707 1.00 94.25 174 ARG A N 1
ATOM 1375 C CA . ARG A 1 174 ? 3.453 0.685 -2.738 1.00 94.25 174 ARG A CA 1
ATOM 1376 C C . ARG A 1 174 ? 4.265 -0.022 -3.812 1.00 94.25 174 ARG A C 1
ATOM 1378 O O . ARG A 1 174 ? 5.271 0.520 -4.282 1.00 94.25 174 ARG A O 1
ATOM 1385 N N . GLN A 1 175 ? 3.821 -1.199 -4.230 1.00 93.94 175 GLN A N 1
ATOM 1386 C CA . GLN A 1 175 ? 4.387 -1.860 -5.399 1.00 93.94 175 GLN A CA 1
ATOM 1387 C C . GLN A 1 175 ? 3.968 -1.116 -6.673 1.00 93.94 175 GLN A C 1
ATOM 1389 O O . GLN A 1 175 ? 2.799 -0.786 -6.856 1.00 93.94 175 GLN A O 1
ATOM 1394 N N . LEU A 1 176 ? 4.929 -0.833 -7.551 1.00 94.69 176 LEU A N 1
ATOM 1395 C CA . LEU A 1 176 ? 4.635 -0.297 -8.877 1.00 94.69 176 LEU A CA 1
ATOM 1396 C C . LEU A 1 176 ? 3.987 -1.378 -9.744 1.00 94.69 176 LEU A C 1
ATOM 1398 O O . LEU A 1 176 ? 4.452 -2.523 -9.768 1.00 94.69 176 LEU A O 1
ATOM 1402 N N . HIS A 1 177 ? 2.950 -1.000 -10.491 1.00 91.75 177 HIS A N 1
ATOM 1403 C CA . HIS A 1 177 ? 2.423 -1.850 -11.556 1.00 91.75 177 HIS A CA 1
ATOM 1404 C C . HIS A 1 177 ? 3.446 -1.999 -12.690 1.00 91.75 177 HIS A C 1
ATOM 1406 O O . HIS A 1 177 ? 4.434 -1.267 -12.754 1.00 91.75 177 HIS A O 1
ATOM 1412 N N . HIS A 1 178 ? 3.215 -2.957 -13.591 1.00 88.44 178 HIS A N 1
ATOM 1413 C CA . HIS A 1 178 ? 4.141 -3.253 -14.686 1.00 88.44 178 HIS A CA 1
ATOM 1414 C C . HIS A 1 178 ? 4.481 -2.007 -15.518 1.00 88.44 178 HIS A C 1
ATOM 1416 O 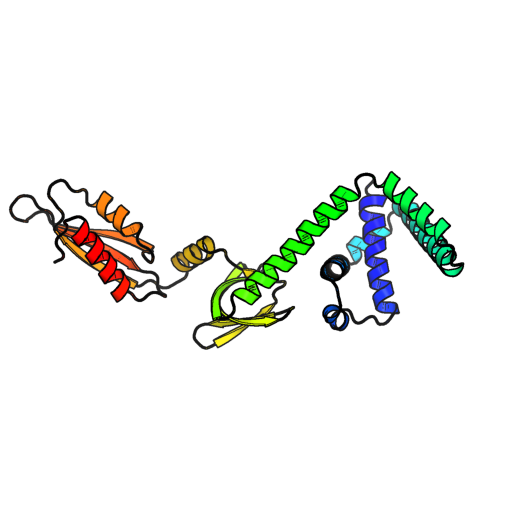O . HIS A 1 178 ? 5.656 -1.676 -15.664 1.00 88.44 178 HIS A O 1
ATOM 1422 N N . ASP A 1 179 ? 3.466 -1.269 -15.965 1.00 89.31 179 ASP A N 1
ATOM 1423 C CA . ASP A 1 179 ? 3.654 -0.082 -16.806 1.00 89.31 179 ASP A CA 1
ATOM 1424 C C . ASP A 1 179 ? 4.369 1.046 -16.052 1.00 89.31 179 ASP A C 1
ATOM 1426 O O . ASP A 1 179 ? 5.276 1.685 -16.584 1.00 89.31 179 ASP A O 1
ATOM 1430 N N . GLU A 1 180 ? 4.033 1.243 -14.772 1.00 93.06 180 GLU A N 1
ATOM 1431 C CA . GLU A 1 180 ? 4.703 2.223 -13.910 1.00 93.06 180 GLU A CA 1
ATOM 1432 C C . GLU A 1 180 ? 6.177 1.874 -13.695 1.00 93.06 180 GLU A C 1
ATOM 1434 O O . GLU A 1 180 ? 7.029 2.759 -13.653 1.00 93.06 180 GLU A O 1
ATOM 1439 N N . LEU A 1 181 ? 6.487 0.584 -13.552 1.00 91.56 181 LEU A N 1
ATOM 1440 C CA . LEU A 1 181 ? 7.849 0.100 -13.396 1.00 91.56 181 LEU A CA 1
ATOM 1441 C C . LEU A 1 181 ? 8.659 0.323 -14.673 1.00 91.56 181 LEU A C 1
ATOM 1443 O O . LEU A 1 181 ? 9.796 0.786 -14.598 1.00 91.56 181 LEU A O 1
ATOM 1447 N N . VAL A 1 182 ? 8.081 0.006 -15.833 1.00 88.50 182 VAL A N 1
ATOM 1448 C CA . VAL A 1 182 ? 8.711 0.238 -17.137 1.00 88.50 182 VAL A CA 1
ATOM 1449 C C . VAL A 1 182 ? 8.991 1.726 -17.327 1.00 88.50 182 VAL A C 1
ATOM 1451 O O . VAL A 1 182 ? 10.123 2.091 -17.641 1.00 88.50 182 VAL A O 1
ATOM 1454 N N . GLU A 1 183 ? 8.010 2.590 -17.073 1.00 90.50 183 GLU A N 1
ATOM 1455 C CA . GLU A 1 183 ? 8.177 4.036 -17.217 1.00 90.50 183 GLU A CA 1
ATOM 1456 C C . GLU A 1 183 ? 9.205 4.595 -16.229 1.00 90.50 183 GLU A C 1
ATOM 1458 O O . GLU A 1 183 ? 10.098 5.358 -16.604 1.00 90.50 183 GLU A O 1
ATOM 1463 N N . TRP A 1 184 ? 9.167 4.143 -14.973 1.00 93.06 184 TRP A N 1
ATOM 1464 C CA . TRP A 1 184 ? 10.166 4.530 -13.984 1.00 93.06 184 TRP A CA 1
ATOM 1465 C C . TRP A 1 184 ? 11.581 4.157 -14.441 1.00 93.06 184 TRP A C 1
ATOM 1467 O O . TRP A 1 184 ? 12.502 4.969 -14.321 1.00 93.06 184 TRP A O 1
ATOM 1477 N N . LYS A 1 185 ? 11.765 2.961 -15.015 1.00 90.62 185 LYS A N 1
ATOM 1478 C CA . LYS A 1 185 ? 13.059 2.517 -15.547 1.00 90.62 185 LYS A CA 1
ATOM 1479 C C . LYS A 1 185 ? 13.539 3.386 -16.710 1.00 90.62 185 LYS A C 1
ATOM 1481 O O . LYS A 1 185 ? 14.714 3.745 -16.712 1.00 90.62 185 LYS A O 1
ATOM 1486 N N . LYS A 1 186 ? 12.654 3.770 -17.640 1.00 89.12 186 LYS A N 1
ATOM 1487 C CA . LYS A 1 186 ? 12.967 4.675 -18.769 1.00 89.12 186 LYS A CA 1
ATOM 1488 C C . LYS A 1 186 ? 13.443 6.059 -18.324 1.00 89.12 186 LYS A C 1
ATOM 1490 O O . LYS A 1 186 ? 14.198 6.716 -19.027 1.00 89.12 186 LYS A O 1
ATOM 1495 N N . GLN A 1 187 ? 12.966 6.531 -17.177 1.00 89.44 187 GLN A N 1
ATOM 1496 C CA . GLN A 1 187 ? 13.299 7.870 -16.689 1.00 89.44 187 GLN A CA 1
ATOM 1497 C C . GLN A 1 187 ? 14.528 7.886 -15.773 1.00 89.44 187 GLN A C 1
ATOM 1499 O O . GLN A 1 187 ? 15.219 8.899 -15.692 1.00 89.44 187 GLN A O 1
ATOM 1504 N N . ASN A 1 188 ? 14.790 6.789 -15.053 1.00 89.50 188 ASN A N 1
ATOM 1505 C CA . ASN A 1 188 ? 15.748 6.782 -13.942 1.00 89.50 188 ASN A CA 1
ATOM 1506 C C . ASN A 1 188 ? 16.980 5.900 -14.177 1.00 89.50 188 ASN A C 1
ATOM 1508 O O . ASN A 1 188 ? 17.990 6.083 -13.493 1.00 89.50 188 ASN A O 1
ATOM 1512 N N . LEU A 1 189 ? 16.927 4.927 -15.094 1.00 88.50 189 LEU A N 1
ATOM 1513 C CA . LEU A 1 189 ? 18.092 4.095 -15.393 1.00 88.50 189 LEU A CA 1
ATOM 1514 C C . LEU A 1 189 ? 19.006 4.770 -16.414 1.00 88.50 189 LEU A C 1
ATOM 1516 O O . LEU A 1 189 ? 18.574 5.460 -17.331 1.00 88.50 189 LEU A O 1
ATOM 1520 N N . LYS A 1 190 ? 20.308 4.508 -16.290 1.00 87.81 190 LYS A N 1
ATOM 1521 C CA . LYS A 1 190 ? 21.265 4.873 -17.333 1.00 87.81 190 LYS A CA 1
ATOM 1522 C C . LYS A 1 190 ? 21.111 3.909 -18.509 1.00 87.81 190 LYS A C 1
ATOM 1524 O O . LYS A 1 190 ? 21.349 2.714 -18.359 1.00 87.81 190 LYS A O 1
ATOM 1529 N N . HIS A 1 191 ? 20.738 4.437 -19.666 1.00 91.81 191 HIS A N 1
ATOM 1530 C CA . HIS A 1 191 ? 20.503 3.657 -20.879 1.00 91.81 191 HIS A CA 1
ATOM 1531 C C . HIS A 1 191 ? 21.764 3.456 -21.714 1.00 91.81 191 HIS A C 1
ATOM 1533 O O . HIS A 1 191 ? 22.729 4.216 -21.617 1.00 91.81 191 HIS A O 1
ATOM 1539 N N . ASN A 1 192 ? 21.735 2.418 -22.548 1.00 90.88 192 ASN A N 1
ATOM 1540 C CA . ASN A 1 192 ? 22.788 2.135 -23.514 1.00 90.88 192 ASN A CA 1
ATOM 1541 C C . ASN A 1 192 ? 22.333 2.584 -24.899 1.00 90.88 192 ASN A C 1
ATOM 1543 O O . ASN A 1 192 ? 21.264 2.181 -25.347 1.00 90.88 192 ASN A O 1
ATOM 1547 N N . SER A 1 193 ? 23.154 3.359 -25.601 1.00 92.94 193 SER A N 1
ATOM 1548 C CA . SER A 1 193 ? 22.874 3.743 -26.986 1.00 92.94 193 SER A CA 1
ATOM 1549 C C . SER A 1 193 ? 23.599 2.816 -27.966 1.00 92.94 193 SER A C 1
ATOM 1551 O O . SER A 1 193 ? 24.751 2.411 -27.746 1.00 92.94 193 SER A O 1
ATOM 1553 N N . ARG A 1 194 ? 22.916 2.469 -29.056 1.00 94.19 194 ARG A N 1
ATOM 1554 C CA . ARG A 1 194 ? 23.474 1.761 -30.210 1.00 94.19 194 ARG A CA 1
ATOM 1555 C C . ARG A 1 194 ? 23.011 2.454 -31.477 1.00 94.19 194 ARG A C 1
ATOM 1557 O O . ARG A 1 194 ? 21.822 2.710 -31.627 1.00 94.19 194 ARG A O 1
ATOM 1564 N N . ASP A 1 195 ? 23.951 2.715 -32.368 1.00 95.75 195 ASP A N 1
ATOM 1565 C CA . ASP A 1 195 ? 23.653 3.274 -33.676 1.00 95.75 195 ASP A CA 1
ATOM 1566 C C . ASP A 1 195 ? 23.562 2.108 -34.670 1.00 95.75 195 ASP A C 1
ATOM 1568 O O . ASP A 1 195 ? 24.393 1.198 -34.642 1.00 95.75 195 ASP A O 1
ATOM 1572 N N . VAL A 1 196 ? 22.507 2.089 -35.481 1.00 94.31 196 VAL A N 1
ATOM 1573 C CA . VAL A 1 196 ? 22.256 1.066 -36.502 1.00 94.31 196 VAL A CA 1
ATOM 1574 C C . VAL A 1 196 ? 22.078 1.789 -37.829 1.00 94.31 196 VAL A C 1
ATOM 1576 O O . VAL A 1 196 ? 21.136 2.568 -37.983 1.00 94.31 196 VAL A O 1
ATOM 1579 N N . SER A 1 197 ? 22.974 1.540 -38.778 1.00 94.56 197 SER A N 1
ATOM 1580 C CA . SER A 1 197 ? 22.881 2.086 -40.131 1.00 94.56 197 SER A CA 1
ATOM 1581 C C . SER A 1 197 ? 22.260 1.049 -41.054 1.00 94.56 197 SER A C 1
ATOM 1583 O O . SER A 1 197 ? 22.735 -0.083 -41.139 1.00 94.56 197 SER A O 1
ATOM 1585 N N . VAL A 1 198 ? 21.192 1.430 -41.750 1.00 94.56 198 VAL A N 1
ATOM 1586 C CA . VAL A 1 198 ? 20.496 0.549 -42.688 1.00 94.56 198 VAL A CA 1
ATOM 1587 C C . VAL A 1 198 ? 20.182 1.271 -43.986 1.00 94.56 198 VAL A C 1
ATOM 1589 O O . VAL A 1 198 ? 19.877 2.460 -43.999 1.00 94.56 198 VAL A O 1
ATOM 1592 N N . ILE A 1 199 ? 20.210 0.530 -45.085 1.00 93.56 199 ILE A N 1
ATOM 1593 C CA . ILE A 1 199 ? 19.619 0.955 -46.350 1.00 93.56 199 ILE A CA 1
ATOM 1594 C C . ILE A 1 199 ? 18.137 0.600 -46.284 1.00 93.56 199 ILE A C 1
ATOM 1596 O O . ILE A 1 199 ? 17.797 -0.563 -46.050 1.00 93.56 199 ILE A O 1
ATOM 1600 N N . ILE A 1 200 ? 17.263 1.588 -46.465 1.00 92.00 200 ILE A N 1
ATOM 1601 C CA . ILE A 1 200 ? 15.815 1.362 -46.442 1.00 92.00 200 ILE A CA 1
ATOM 1602 C C . ILE A 1 200 ? 15.269 1.170 -47.867 1.00 92.00 200 ILE A C 1
ATOM 1604 O O . ILE A 1 200 ? 15.828 1.737 -48.812 1.00 92.00 200 ILE A O 1
ATOM 1608 N N . PRO A 1 201 ? 14.178 0.400 -48.048 1.00 87.25 201 PRO A N 1
ATOM 1609 C CA . PRO A 1 201 ? 13.546 0.221 -49.352 1.00 87.25 201 PRO A CA 1
ATOM 1610 C C . PRO A 1 201 ? 13.111 1.543 -49.991 1.00 87.25 201 PRO A C 1
ATOM 1612 O O . PRO A 1 201 ? 12.692 2.477 -49.303 1.00 87.25 201 PRO A O 1
ATOM 1615 N N . HIS A 1 202 ? 13.140 1.605 -51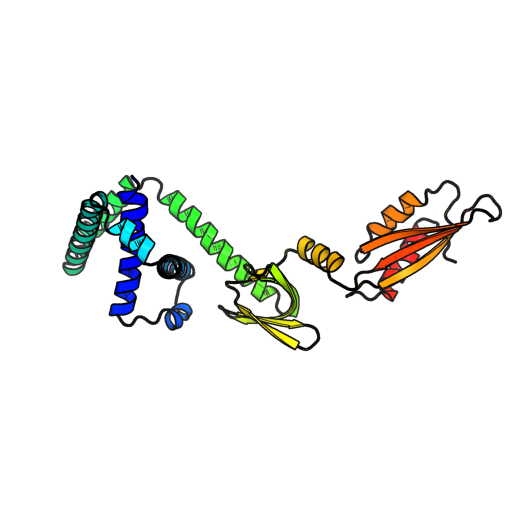.322 1.00 85.81 202 HIS A N 1
ATOM 1616 C CA . HIS A 1 202 ? 12.651 2.771 -52.054 1.00 85.81 202 HIS A CA 1
ATOM 1617 C C . HIS A 1 202 ? 11.172 3.048 -51.726 1.00 85.81 202 HIS A C 1
ATOM 1619 O O . HIS A 1 202 ? 10.337 2.145 -51.771 1.00 85.81 202 HIS A O 1
ATOM 1625 N N . GLY A 1 203 ? 10.855 4.298 -51.379 1.00 85.25 203 GLY A N 1
ATOM 1626 C CA . GLY A 1 203 ? 9.514 4.719 -50.955 1.00 85.25 203 GLY A CA 1
ATOM 1627 C C . GLY A 1 203 ? 9.179 4.457 -49.480 1.00 85.25 203 GLY A C 1
ATOM 1628 O O . GLY A 1 203 ? 8.120 4.887 -49.024 1.00 85.25 203 GLY A O 1
ATOM 1629 N N . ALA A 1 204 ? 10.056 3.799 -48.712 1.00 89.56 204 ALA A N 1
ATOM 1630 C CA . ALA A 1 204 ? 9.874 3.656 -47.271 1.00 89.56 204 ALA A CA 1
ATOM 1631 C C . ALA A 1 204 ? 10.155 4.983 -46.545 1.00 89.56 204 ALA A C 1
ATOM 1633 O O . ALA A 1 204 ? 11.101 5.700 -46.867 1.00 89.56 204 ALA A O 1
ATOM 1634 N N . SER A 1 205 ? 9.342 5.301 -45.535 1.00 92.06 205 SER A N 1
ATOM 1635 C CA . SER A 1 205 ? 9.543 6.485 -44.695 1.00 92.06 205 SER A CA 1
ATOM 1636 C C . SER A 1 205 ? 10.481 6.164 -43.522 1.00 92.06 205 SER A C 1
ATOM 1638 O O . SER A 1 205 ? 10.165 5.263 -42.736 1.00 92.06 205 SER A O 1
ATOM 1640 N N . PRO A 1 206 ? 11.587 6.915 -43.343 1.00 93.19 206 PRO A N 1
ATOM 1641 C CA . PRO A 1 206 ? 12.449 6.796 -42.168 1.00 93.19 206 PRO A CA 1
ATOM 1642 C C . PRO A 1 206 ? 11.693 6.953 -40.841 1.00 93.19 206 PRO A C 1
ATOM 1644 O O . PRO A 1 206 ? 11.975 6.226 -39.890 1.00 93.19 206 PRO A O 1
ATOM 1647 N N . ASP A 1 207 ? 10.717 7.865 -40.777 1.00 94.94 207 ASP A N 1
ATOM 1648 C CA . ASP A 1 207 ? 9.920 8.117 -39.572 1.00 94.94 207 ASP A CA 1
ATOM 1649 C C . ASP A 1 207 ? 9.032 6.925 -39.204 1.00 94.94 207 ASP A C 1
ATOM 1651 O O . ASP A 1 207 ? 8.979 6.541 -38.039 1.00 94.94 207 ASP A O 1
ATOM 1655 N N . ILE A 1 208 ? 8.399 6.278 -40.189 1.00 94.75 208 ILE A N 1
ATOM 1656 C CA . ILE A 1 208 ? 7.583 5.079 -39.939 1.00 94.75 208 ILE A CA 1
ATOM 1657 C C . ILE A 1 208 ? 8.459 3.934 -39.413 1.00 94.75 208 ILE A C 1
ATOM 1659 O O . ILE A 1 208 ? 8.070 3.234 -38.479 1.00 94.75 208 ILE A O 1
ATOM 1663 N N . ILE A 1 209 ? 9.659 3.756 -39.976 1.00 94.38 209 ILE A N 1
ATOM 1664 C CA . ILE A 1 209 ? 10.613 2.740 -39.509 1.00 94.38 209 ILE A CA 1
ATOM 1665 C C . ILE A 1 209 ? 11.082 3.056 -38.083 1.00 94.38 209 ILE A C 1
ATOM 1667 O O . ILE A 1 209 ? 11.096 2.159 -37.239 1.00 94.38 209 ILE A O 1
ATOM 1671 N N . ARG A 1 210 ? 11.413 4.321 -37.780 1.00 96.12 210 ARG A N 1
ATOM 1672 C CA . ARG A 1 210 ? 11.739 4.772 -36.415 1.00 96.12 210 ARG A CA 1
ATOM 1673 C C . ARG A 1 210 ? 10.623 4.401 -35.441 1.00 96.12 210 ARG A C 1
ATOM 1675 O O . ARG A 1 210 ? 10.907 3.836 -34.385 1.00 96.12 210 ARG A O 1
ATOM 1682 N N . ASP A 1 211 ? 9.378 4.708 -35.795 1.00 94.81 211 ASP A N 1
ATOM 1683 C CA . ASP A 1 211 ? 8.223 4.466 -34.934 1.00 94.81 211 ASP A CA 1
ATOM 1684 C C . ASP A 1 211 ? 8.014 2.965 -34.708 1.00 94.81 211 ASP A C 1
ATOM 1686 O O . ASP A 1 211 ? 7.836 2.550 -33.566 1.00 94.81 211 ASP A O 1
ATOM 1690 N N . LEU A 1 212 ? 8.165 2.131 -35.740 1.00 94.69 212 LEU A N 1
ATOM 1691 C CA . LEU A 1 212 ? 8.157 0.667 -35.618 1.00 94.69 212 LEU A CA 1
ATOM 1692 C C . LEU A 1 212 ? 9.234 0.149 -34.657 1.00 94.69 212 LEU A C 1
ATOM 1694 O O . LEU A 1 212 ? 8.927 -0.623 -33.749 1.00 94.69 212 LEU A O 1
ATOM 1698 N N . VAL A 1 213 ? 10.485 0.592 -34.812 1.00 94.19 213 VAL A N 1
ATOM 1699 C CA . VAL A 1 213 ? 11.585 0.178 -33.923 1.00 94.19 213 VAL A CA 1
ATOM 1700 C C . VAL A 1 213 ? 11.342 0.661 -32.489 1.00 94.19 213 VAL A C 1
ATOM 1702 O O . VAL A 1 213 ? 11.693 -0.039 -31.541 1.00 94.19 213 VAL A O 1
ATOM 1705 N N . SER A 1 214 ? 10.697 1.818 -32.304 1.00 93.19 214 SER A N 1
ATOM 1706 C CA . SER A 1 214 ? 10.365 2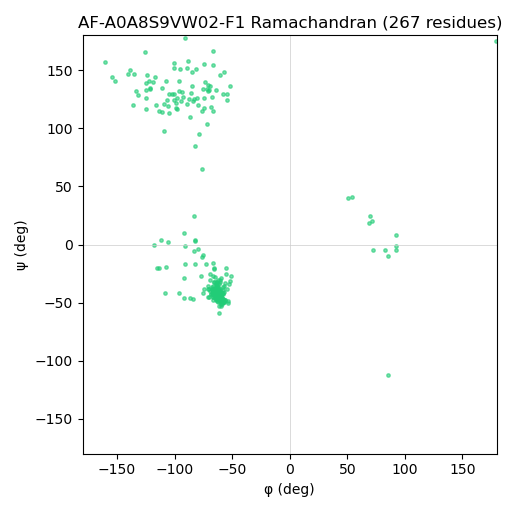.354 -30.976 1.00 93.19 214 SER A CA 1
ATOM 1707 C C . SER A 1 214 ? 9.356 1.504 -30.194 1.00 93.19 214 SER A C 1
ATOM 1709 O O . SER A 1 214 ? 9.333 1.585 -28.968 1.00 93.19 214 SER A O 1
ATOM 1711 N N . GLN A 1 215 ? 8.563 0.669 -30.878 1.00 92.62 215 GLN A N 1
ATOM 1712 C CA . GLN A 1 215 ? 7.598 -0.239 -30.248 1.00 92.62 215 GLN A CA 1
ATOM 1713 C C . GLN A 1 215 ? 8.226 -1.555 -29.762 1.00 92.62 215 GLN A C 1
ATOM 1715 O O . GLN A 1 215 ? 7.539 -2.367 -29.148 1.00 92.62 215 GLN A O 1
ATOM 1720 N N . LEU A 1 216 ? 9.512 -1.806 -30.035 1.00 92.06 216 LEU A N 1
ATOM 1721 C CA . LEU A 1 216 ? 10.174 -3.023 -29.568 1.00 92.06 216 LEU A CA 1
ATOM 1722 C C . LEU A 1 216 ? 10.384 -3.005 -28.048 1.00 92.06 216 LEU A C 1
ATOM 1724 O O . LEU A 1 216 ? 10.949 -2.063 -27.488 1.00 92.06 216 LEU A O 1
ATOM 1728 N N . ASP A 1 217 ? 10.033 -4.115 -27.393 1.00 87.56 217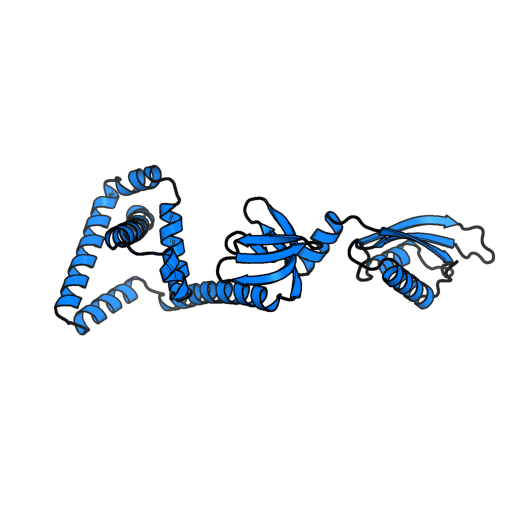 ASP A N 1
ATOM 1729 C CA . ASP A 1 217 ? 10.283 -4.312 -25.965 1.00 87.56 217 ASP A CA 1
ATOM 1730 C C . ASP A 1 217 ? 11.761 -4.103 -25.614 1.00 87.56 217 ASP A C 1
ATOM 1732 O O . ASP A 1 217 ? 12.663 -4.762 -26.144 1.00 87.56 217 ASP A O 1
ATOM 1736 N N . GLY A 1 218 ? 12.004 -3.202 -24.664 1.00 86.94 218 GLY A N 1
ATOM 1737 C CA . GLY A 1 218 ? 13.345 -2.842 -24.210 1.00 86.94 218 GLY A CA 1
ATOM 1738 C C . GLY A 1 218 ? 13.969 -1.645 -24.927 1.00 86.94 218 GLY A C 1
ATOM 1739 O O . GLY A 1 218 ? 15.040 -1.199 -24.505 1.00 86.94 218 GLY A O 1
ATOM 1740 N N . VAL A 1 219 ? 13.312 -1.091 -25.949 1.00 91.06 219 VAL A N 1
ATOM 1741 C CA . VAL A 1 219 ? 13.680 0.193 -26.556 1.00 91.06 219 VAL A CA 1
ATOM 1742 C C . VAL A 1 219 ? 13.028 1.337 -25.773 1.00 91.06 219 VAL A C 1
ATOM 1744 O O . VAL A 1 219 ? 11.841 1.321 -25.457 1.00 91.06 219 VAL A O 1
ATOM 1747 N N . VAL A 1 220 ? 13.835 2.331 -25.406 1.00 91.62 220 VAL A N 1
ATOM 1748 C CA . VAL A 1 220 ? 13.409 3.531 -24.668 1.00 91.62 220 VAL A CA 1
ATOM 1749 C C . VAL A 1 220 ? 13.031 4.641 -25.639 1.00 91.62 220 VAL A C 1
ATOM 1751 O O . VAL A 1 220 ? 12.005 5.292 -25.473 1.00 91.62 220 VAL A O 1
ATOM 1754 N N . SER A 1 221 ? 13.874 4.863 -26.645 1.00 92.31 221 SER A N 1
ATOM 1755 C CA . SER A 1 221 ? 13.648 5.839 -27.708 1.00 92.31 221 SER A CA 1
ATOM 1756 C C . SER A 1 221 ? 14.511 5.519 -28.923 1.00 92.31 221 SER A C 1
ATOM 1758 O O . SER A 1 221 ? 15.547 4.858 -28.810 1.00 92.31 221 SER A O 1
ATOM 1760 N N . VAL A 1 222 ? 14.084 6.006 -30.086 1.00 95.44 222 VAL A N 1
ATOM 1761 C CA . VAL A 1 222 ? 14.815 5.884 -31.348 1.00 95.44 222 VAL A CA 1
ATOM 1762 C C . VAL A 1 222 ? 14.859 7.253 -32.000 1.00 95.44 222 VAL A C 1
ATOM 1764 O O . VAL A 1 222 ? 13.822 7.887 -32.161 1.00 95.44 222 VAL A O 1
ATOM 1767 N N . ASN A 1 223 ? 16.049 7.700 -32.388 1.00 96.19 223 ASN A N 1
ATOM 1768 C CA . ASN A 1 223 ? 16.238 8.957 -33.103 1.00 96.19 223 ASN A CA 1
ATOM 1769 C C . ASN A 1 223 ? 16.925 8.692 -34.438 1.00 96.19 223 ASN A C 1
ATOM 1771 O O . ASN A 1 223 ? 17.854 7.889 -34.503 1.00 96.19 223 ASN A O 1
ATOM 1775 N N . ILE A 1 224 ? 16.510 9.394 -35.486 1.00 95.81 224 ILE A N 1
ATOM 1776 C CA . ILE A 1 224 ? 17.267 9.435 -36.737 1.00 95.81 224 ILE A CA 1
ATOM 1777 C C . ILE A 1 224 ? 18.403 10.434 -36.528 1.00 95.81 224 ILE A C 1
ATOM 1779 O O . ILE A 1 224 ? 18.143 11.591 -36.201 1.00 95.81 224 ILE A O 1
ATOM 1783 N N . ILE A 1 225 ? 19.647 9.976 -36.650 1.00 96.31 225 ILE A N 1
ATOM 1784 C CA . ILE A 1 225 ? 20.831 10.823 -36.437 1.00 96.31 225 ILE A CA 1
ATOM 1785 C C . ILE A 1 225 ? 21.557 11.167 -37.734 1.00 96.31 225 ILE A C 1
ATOM 1787 O O . ILE A 1 225 ? 22.324 12.124 -37.746 1.00 96.31 225 ILE A O 1
ATOM 1791 N N . ASP A 1 226 ? 21.319 10.403 -38.799 1.00 94.31 226 ASP A N 1
ATOM 1792 C CA . ASP A 1 226 ? 21.910 10.646 -40.109 1.00 94.31 226 ASP A CA 1
ATOM 1793 C C . ASP A 1 226 ? 21.031 10.065 -41.223 1.00 94.31 226 ASP A C 1
ATOM 1795 O O . ASP A 1 226 ? 20.414 9.007 -41.049 1.00 94.31 226 ASP A O 1
ATOM 1799 N N . ILE A 1 227 ? 20.986 10.762 -42.357 1.00 93.00 227 ILE A N 1
ATOM 1800 C CA . ILE A 1 227 ? 20.332 10.329 -43.594 1.00 93.00 227 ILE A CA 1
ATOM 1801 C C . ILE A 1 227 ? 21.280 10.658 -44.745 1.00 93.00 227 ILE A C 1
ATOM 1803 O O . ILE A 1 227 ? 21.594 11.820 -44.986 1.00 93.00 227 ILE A O 1
ATOM 1807 N N . TYR A 1 228 ? 21.693 9.628 -45.475 1.00 90.56 228 TYR A N 1
ATOM 1808 C CA . TYR A 1 228 ? 22.544 9.736 -46.650 1.00 90.56 228 TYR A CA 1
ATOM 1809 C C . TYR A 1 228 ? 21.789 9.259 -47.893 1.00 90.56 228 TYR A C 1
ATOM 1811 O O . TYR A 1 228 ? 21.368 8.103 -47.973 1.00 90.56 228 TYR A O 1
ATOM 1819 N N . ASP A 1 229 ? 21.641 10.147 -48.871 1.00 84.25 229 ASP A N 1
ATOM 1820 C CA . ASP A 1 229 ? 20.852 9.961 -50.093 1.00 84.25 229 ASP A CA 1
ATOM 1821 C C . ASP A 1 229 ? 21.699 9.729 -51.359 1.00 84.25 229 ASP A C 1
ATOM 1823 O O . ASP A 1 229 ? 21.158 9.536 -52.444 1.00 84.25 229 ASP A O 1
ATOM 1827 N N . GLY A 1 230 ? 23.027 9.674 -51.231 1.00 76.69 230 GLY A N 1
ATOM 1828 C CA . GLY A 1 230 ? 23.961 9.487 -52.348 1.00 76.69 230 GLY A CA 1
ATOM 1829 C C . GLY A 1 230 ? 24.182 8.036 -52.798 1.00 76.69 230 GLY A C 1
ATOM 1830 O O . GLY A 1 230 ? 25.259 7.732 -53.306 1.00 76.69 230 GLY A O 1
ATOM 1831 N N . LEU A 1 231 ? 23.237 7.118 -52.564 1.00 77.00 231 LEU A N 1
ATOM 1832 C CA . LEU A 1 231 ? 23.356 5.722 -53.012 1.00 77.00 231 LEU A CA 1
ATOM 1833 C C . LEU A 1 231 ? 22.789 5.526 -54.425 1.00 77.00 231 LEU A C 1
ATOM 1835 O O . LEU A 1 231 ? 21.837 6.191 -54.838 1.00 77.00 231 LEU A O 1
ATOM 1839 N N . ASP A 1 232 ? 23.324 4.533 -55.137 1.00 66.00 232 ASP A N 1
ATOM 1840 C CA . ASP A 1 232 ? 22.809 4.126 -56.444 1.00 66.00 232 ASP A CA 1
ATOM 1841 C C . ASP A 1 232 ? 21.340 3.655 -56.354 1.00 66.00 232 ASP A C 1
ATOM 1843 O O . ASP A 1 232 ? 20.909 3.049 -55.369 1.00 66.00 232 ASP A O 1
ATOM 1847 N N . ASN A 1 233 ? 20.561 3.920 -57.409 1.00 66.31 233 ASN A N 1
ATOM 1848 C CA . ASN A 1 233 ? 19.141 3.554 -57.562 1.00 66.31 233 ASN A CA 1
ATOM 1849 C C . ASN A 1 233 ? 18.131 4.280 -56.644 1.00 66.31 233 ASN A C 1
ATOM 1851 O O . ASN A 1 233 ? 17.008 3.802 -56.485 1.00 66.31 233 ASN A O 1
ATOM 1855 N N . GLY A 1 234 ? 18.481 5.428 -56.048 1.00 67.81 234 GLY A N 1
ATOM 1856 C CA . GLY A 1 234 ? 17.536 6.221 -55.241 1.00 67.81 234 GLY A CA 1
ATOM 1857 C C . GLY A 1 234 ? 17.144 5.557 -53.916 1.00 67.81 234 GLY A C 1
ATOM 1858 O O . GLY A 1 234 ? 16.057 5.808 -53.388 1.00 67.81 234 GLY A O 1
ATOM 1859 N N . SER A 1 235 ? 18.008 4.674 -53.410 1.00 77.38 235 SER A N 1
ATOM 1860 C CA . SER A 1 235 ? 17.931 4.153 -52.043 1.00 77.38 235 SER A CA 1
ATOM 1861 C C . SER A 1 235 ? 18.547 5.166 -51.081 1.00 77.38 235 SER A C 1
ATOM 1863 O O . SER A 1 235 ? 19.462 5.893 -51.456 1.00 77.38 235 SER A O 1
ATOM 1865 N N . ILE A 1 236 ? 18.082 5.207 -49.834 1.00 88.75 236 ILE A N 1
ATOM 1866 C CA . ILE A 1 236 ? 18.681 6.066 -48.806 1.00 88.75 236 ILE A CA 1
ATOM 1867 C C . ILE A 1 236 ? 19.210 5.212 -47.657 1.00 88.75 236 ILE A C 1
ATOM 1869 O O . ILE A 1 236 ? 18.601 4.213 -47.267 1.00 88.75 236 ILE A O 1
ATOM 1873 N N . SER A 1 237 ? 20.371 5.591 -47.135 1.00 92.25 237 SER A N 1
ATOM 1874 C CA . SER A 1 237 ? 20.941 5.023 -45.918 1.00 92.25 237 SER A CA 1
ATOM 1875 C C . SER A 1 237 ? 20.510 5.885 -44.745 1.00 92.25 237 SER A C 1
ATOM 1877 O O . SER A 1 237 ? 20.731 7.091 -44.750 1.00 92.25 237 SER A O 1
ATOM 1879 N N . VAL A 1 238 ? 19.931 5.272 -43.723 1.00 94.25 238 VAL A N 1
ATOM 1880 C CA . VAL A 1 238 ? 19.488 5.957 -42.509 1.00 94.25 238 VAL A CA 1
ATOM 1881 C C . VAL A 1 238 ? 20.206 5.351 -41.318 1.00 94.25 238 VAL A C 1
ATOM 1883 O O . VAL A 1 238 ? 20.275 4.128 -41.185 1.00 94.25 238 VAL A O 1
ATOM 1886 N N . THR A 1 239 ? 20.722 6.204 -40.437 1.00 96.06 239 THR A N 1
ATOM 1887 C CA . THR A 1 239 ? 21.298 5.771 -39.165 1.00 96.06 239 THR A CA 1
ATOM 1888 C C . THR A 1 239 ? 20.347 6.102 -38.025 1.00 96.06 239 THR A C 1
ATOM 1890 O O . THR A 1 239 ? 20.042 7.268 -37.755 1.00 96.06 239 THR A O 1
ATOM 1893 N N . PHE A 1 240 ? 19.906 5.060 -37.326 1.00 96.25 240 PHE A N 1
ATOM 1894 C CA . PHE A 1 240 ? 19.047 5.154 -36.155 1.00 96.25 240 PHE A CA 1
ATOM 1895 C C . PHE A 1 240 ? 19.877 5.005 -34.882 1.00 96.25 240 PHE A C 1
ATOM 1897 O O . PHE A 1 240 ? 20.535 3.985 -34.680 1.00 96.25 240 PHE A O 1
ATOM 1904 N N . ARG A 1 241 ? 19.801 5.985 -33.981 1.00 96.81 241 ARG A N 1
ATOM 1905 C CA . ARG A 1 241 ? 20.273 5.851 -32.602 1.00 96.81 241 ARG A CA 1
ATOM 1906 C C . ARG A 1 241 ? 19.171 5.257 -31.747 1.00 96.81 241 ARG A C 1
ATOM 1908 O O . ARG A 1 241 ? 18.185 5.928 -31.445 1.00 96.81 241 ARG A O 1
ATOM 1915 N N . VAL A 1 242 ? 19.369 4.019 -31.324 1.00 95.50 242 VAL A N 1
ATOM 1916 C CA . VAL A 1 242 ? 18.456 3.274 -30.462 1.00 95.50 242 VAL A CA 1
ATOM 1917 C C . VAL A 1 242 ? 18.958 3.349 -29.025 1.00 95.50 242 VAL A C 1
ATOM 1919 O O . VAL A 1 242 ? 20.049 2.871 -28.708 1.00 95.50 242 VAL A O 1
ATOM 1922 N N . ASN A 1 243 ? 18.158 3.941 -28.142 1.00 94.00 243 ASN A N 1
ATOM 1923 C CA . ASN A 1 243 ? 18.394 3.914 -26.704 1.00 94.00 243 ASN A CA 1
ATOM 1924 C C . ASN A 1 243 ? 17.709 2.687 -26.109 1.00 94.00 243 ASN A C 1
ATOM 1926 O O . ASN A 1 243 ? 16.495 2.528 -26.214 1.00 94.00 243 ASN A O 1
ATOM 1930 N N . ILE A 1 244 ? 18.495 1.824 -25.479 1.00 93.19 244 ILE A N 1
ATOM 1931 C CA . ILE A 1 244 ? 18.072 0.537 -24.930 1.00 93.19 244 ILE A CA 1
ATOM 1932 C C . ILE A 1 244 ? 18.038 0.631 -23.403 1.00 93.19 244 ILE A C 1
ATOM 1934 O O . ILE A 1 244 ? 18.929 1.231 -22.788 1.00 93.19 244 ILE A O 1
ATOM 1938 N N . MET A 1 245 ? 17.024 0.014 -22.790 1.00 90.25 245 MET A N 1
ATOM 1939 C CA . MET A 1 245 ? 16.844 -0.022 -21.339 1.00 90.25 245 MET A CA 1
ATOM 1940 C C . MET A 1 245 ? 18.126 -0.501 -20.635 1.00 90.25 245 MET A C 1
ATOM 1942 O O . MET A 1 245 ? 18.796 -1.427 -21.094 1.00 90.25 245 MET A O 1
ATOM 1946 N N . GLY A 1 246 ? 18.496 0.164 -19.537 1.00 86.88 246 GLY A N 1
ATOM 1947 C CA . GLY A 1 246 ? 19.824 0.018 -18.926 1.00 86.88 246 GLY A CA 1
ATOM 1948 C C . GLY A 1 246 ? 20.080 -1.335 -18.262 1.00 86.88 246 GLY A C 1
ATOM 1949 O O . GLY A 1 246 ? 21.223 -1.767 -18.148 1.00 86.88 246 GLY A O 1
ATOM 1950 N N . ASP A 1 247 ? 19.013 -2.001 -17.840 1.00 85.31 247 ASP A N 1
ATOM 1951 C CA . ASP A 1 247 ? 18.991 -3.304 -17.176 1.00 85.31 247 ASP A CA 1
ATOM 1952 C C . ASP A 1 247 ? 18.865 -4.485 -18.157 1.00 85.31 247 ASP A C 1
ATOM 1954 O O . ASP A 1 247 ? 18.888 -5.643 -17.740 1.00 85.31 247 ASP A O 1
ATOM 1958 N N . LEU A 1 248 ? 18.772 -4.219 -19.464 1.00 87.69 248 LEU A N 1
ATOM 1959 C CA . LEU A 1 248 ? 18.715 -5.243 -20.504 1.00 87.69 248 LEU A CA 1
ATOM 1960 C C . LEU A 1 248 ? 20.069 -5.439 -21.191 1.00 87.69 248 LEU A C 1
ATOM 1962 O O . LEU A 1 248 ? 20.916 -4.549 -21.270 1.00 87.69 248 LEU A O 1
ATOM 1966 N N . ASN A 1 249 ? 20.264 -6.629 -21.766 1.00 88.81 249 ASN A N 1
ATOM 1967 C CA . ASN A 1 249 ? 21.434 -6.893 -22.595 1.00 88.81 249 ASN A CA 1
ATOM 1968 C C . ASN A 1 249 ? 21.306 -6.142 -23.930 1.00 88.81 249 ASN A C 1
ATOM 1970 O O . ASN A 1 249 ? 20.586 -6.578 -24.833 1.00 88.81 249 ASN A O 1
ATOM 1974 N N . ALA A 1 250 ? 22.048 -5.041 -24.058 1.00 89.88 250 ALA A N 1
ATOM 1975 C CA . ALA A 1 250 ? 22.033 -4.195 -25.247 1.00 89.88 250 ALA A CA 1
ATOM 1976 C C . ALA A 1 250 ? 22.364 -4.954 -26.543 1.00 89.88 250 ALA A C 1
ATOM 1978 O O . ALA A 1 250 ? 21.793 -4.643 -27.580 1.00 89.88 250 ALA A O 1
ATOM 1979 N N . GLY A 1 251 ? 23.233 -5.971 -26.497 1.00 90.69 251 GLY A N 1
ATOM 1980 C CA . GLY A 1 251 ? 23.559 -6.795 -27.666 1.00 90.69 251 GLY A CA 1
ATOM 1981 C C . GLY A 1 251 ? 22.377 -7.643 -28.141 1.00 90.69 251 GLY A C 1
ATOM 1982 O O . GLY A 1 251 ? 22.102 -7.698 -29.335 1.00 90.69 251 GLY A O 1
ATOM 1983 N N . LYS A 1 252 ? 21.622 -8.241 -27.210 1.00 93.00 252 LYS A N 1
ATOM 1984 C CA . LYS A 1 252 ? 20.410 -9.007 -27.547 1.00 93.00 252 LYS A CA 1
ATOM 1985 C C . LYS A 1 252 ? 19.322 -8.119 -28.149 1.00 93.00 252 LYS A C 1
ATOM 1987 O O . LYS A 1 252 ? 18.709 -8.509 -29.135 1.00 93.00 252 LYS A O 1
ATOM 1992 N N . ILE A 1 253 ? 19.081 -6.942 -27.567 1.00 93.38 253 ILE A N 1
ATOM 1993 C CA . ILE A 1 253 ? 18.085 -6.001 -28.101 1.00 93.38 253 ILE A CA 1
ATOM 1994 C C . ILE A 1 253 ? 18.531 -5.459 -29.461 1.00 93.38 253 ILE A C 1
ATOM 1996 O O . ILE A 1 253 ? 17.730 -5.429 -30.385 1.00 93.38 253 ILE A O 1
ATOM 2000 N N . HIS A 1 254 ? 19.812 -5.126 -29.622 1.00 92.50 254 HIS A N 1
ATOM 2001 C CA . HIS A 1 254 ? 20.365 -4.715 -30.911 1.00 92.50 254 HIS A CA 1
ATOM 2002 C C . HIS A 1 254 ? 20.183 -5.791 -31.995 1.00 92.50 254 HIS A C 1
ATOM 2004 O O . HIS A 1 254 ? 19.765 -5.464 -33.099 1.00 92.50 254 HIS A O 1
ATOM 2010 N N . SER A 1 255 ? 20.393 -7.074 -31.670 1.00 93.38 255 SER A N 1
ATOM 2011 C CA . SER A 1 255 ? 20.092 -8.178 -32.596 1.00 93.38 255 SER A CA 1
ATOM 2012 C C . SER A 1 255 ? 18.620 -8.189 -33.006 1.00 93.38 255 SER A C 1
ATOM 2014 O O . SER A 1 255 ? 18.333 -8.230 -34.193 1.00 93.38 255 SER A O 1
ATOM 2016 N N . LYS A 1 256 ? 17.686 -8.065 -32.050 1.00 94.56 256 LYS A N 1
ATOM 2017 C CA . LYS A 1 256 ? 16.245 -8.010 -32.355 1.00 94.56 256 LYS A CA 1
ATOM 2018 C C . LYS A 1 256 ? 15.871 -6.821 -33.243 1.00 94.56 256 LYS A C 1
ATOM 2020 O O . LYS A 1 256 ? 15.001 -6.951 -34.097 1.00 94.56 256 LYS A O 1
ATOM 2025 N N . VAL A 1 257 ? 16.503 -5.666 -33.027 1.00 94.69 257 VAL A N 1
ATOM 2026 C CA . VAL A 1 257 ? 16.317 -4.480 -33.875 1.00 94.69 257 VAL A CA 1
ATOM 2027 C C . VAL A 1 257 ? 16.781 -4.777 -35.301 1.00 94.69 257 VAL A C 1
ATOM 2029 O O . VAL A 1 257 ? 16.042 -4.498 -36.240 1.00 94.69 257 VAL A O 1
ATOM 2032 N N . ASN A 1 258 ? 17.955 -5.390 -35.469 1.00 94.31 258 ASN A N 1
ATOM 2033 C CA . ASN A 1 258 ? 18.462 -5.775 -36.786 1.00 94.31 258 ASN A CA 1
ATOM 2034 C C . ASN A 1 258 ? 17.550 -6.809 -37.462 1.00 94.31 258 ASN A C 1
ATOM 2036 O O . ASN A 1 258 ? 17.241 -6.658 -38.640 1.00 94.31 258 ASN A O 1
ATOM 2040 N N . ASP A 1 259 ? 17.066 -7.806 -36.718 1.00 94.88 259 ASP A N 1
ATOM 2041 C CA . ASP A 1 259 ? 16.139 -8.822 -37.226 1.00 94.88 259 ASP A CA 1
ATOM 2042 C C . ASP A 1 259 ? 14.822 -8.190 -37.707 1.00 94.88 259 ASP A C 1
ATOM 2044 O O . ASP A 1 259 ? 14.337 -8.530 -38.787 1.00 94.88 259 ASP A O 1
ATOM 2048 N N . LEU A 1 260 ? 14.268 -7.230 -36.952 1.00 95.00 260 LEU A N 1
ATOM 2049 C CA . LEU A 1 260 ? 13.079 -6.475 -37.361 1.00 95.00 260 LEU A CA 1
ATOM 2050 C C . LEU A 1 260 ? 13.344 -5.679 -38.643 1.00 95.00 260 LEU A C 1
ATOM 2052 O O . LEU A 1 260 ? 12.551 -5.755 -39.578 1.00 95.00 260 LEU A O 1
ATOM 2056 N N . LEU A 1 261 ? 14.449 -4.929 -38.687 1.00 94.38 261 LEU A N 1
ATOM 2057 C CA . LEU A 1 261 ? 14.814 -4.088 -39.829 1.00 94.38 261 LEU A CA 1
ATOM 2058 C C . LEU A 1 261 ? 15.011 -4.927 -41.099 1.00 94.38 261 LEU A C 1
ATOM 2060 O O . LEU A 1 261 ? 14.441 -4.599 -42.139 1.00 94.38 261 LEU A O 1
ATOM 2064 N N . CYS A 1 262 ? 15.735 -6.043 -41.008 1.00 93.62 262 CYS A N 1
ATOM 2065 C CA . CYS A 1 262 ? 15.869 -7.005 -42.101 1.00 93.62 262 CYS A CA 1
ATOM 2066 C C . CYS A 1 262 ? 14.515 -7.611 -42.499 1.00 93.62 262 CYS A C 1
ATOM 2068 O O . CYS A 1 262 ? 14.214 -7.729 -43.686 1.00 93.62 262 CYS A O 1
ATOM 2070 N N . GLY A 1 263 ? 13.671 -7.954 -41.521 1.00 92.94 263 GLY A N 1
ATOM 2071 C CA . GLY A 1 263 ? 12.347 -8.538 -41.748 1.00 92.94 263 GLY A CA 1
ATOM 2072 C C . GLY A 1 263 ? 11.381 -7.625 -42.508 1.00 92.94 263 GLY A C 1
ATOM 2073 O O . GLY A 1 263 ? 10.551 -8.120 -43.267 1.00 92.94 263 GLY A O 1
ATOM 2074 N N . ILE A 1 264 ? 11.515 -6.302 -42.363 1.00 91.56 264 ILE A N 1
ATOM 2075 C CA . ILE A 1 264 ? 10.735 -5.306 -43.120 1.00 91.56 264 ILE A CA 1
ATOM 2076 C C . ILE A 1 264 ? 11.423 -4.857 -44.423 1.00 91.56 264 ILE A C 1
ATOM 2078 O O . ILE A 1 264 ? 10.974 -3.907 -45.063 1.00 91.56 264 ILE A O 1
ATOM 2082 N N . GLY A 1 265 ? 12.506 -5.529 -44.827 1.00 89.44 265 GLY A N 1
ATOM 2083 C CA . GLY A 1 265 ? 13.191 -5.309 -46.102 1.00 89.44 265 GLY A CA 1
ATOM 2084 C C . GLY A 1 265 ? 14.345 -4.303 -46.071 1.00 89.44 265 GLY A C 1
ATOM 2085 O O . GLY A 1 265 ? 14.874 -3.970 -47.131 1.00 89.44 265 GLY A O 1
ATOM 2086 N N . CYS A 1 266 ? 14.765 -3.816 -44.899 1.00 92.38 266 CYS A N 1
ATOM 2087 C CA . CYS A 1 266 ? 15.981 -3.005 -44.797 1.00 92.38 266 CYS A CA 1
ATOM 2088 C C . CYS A 1 266 ? 17.233 -3.885 -44.922 1.00 92.38 266 CYS A C 1
ATOM 2090 O O . CYS A 1 266 ? 17.219 -5.067 -44.588 1.00 92.38 266 CYS A O 1
ATOM 2092 N N . THR A 1 267 ? 18.348 -3.299 -45.355 1.00 91.19 267 THR A N 1
ATOM 2093 C CA . THR A 1 267 ? 19.653 -3.979 -45.390 1.00 91.19 267 THR A CA 1
ATOM 2094 C C . THR A 1 267 ? 20.600 -3.319 -44.397 1.00 91.19 267 THR A C 1
ATOM 2096 O O . THR A 1 267 ? 20.942 -2.149 -44.564 1.00 91.19 267 THR A O 1
ATOM 2099 N N . VAL A 1 268 ? 21.008 -4.050 -43.357 1.00 88.00 268 VAL A N 1
ATOM 2100 C CA . VAL A 1 268 ? 21.959 -3.556 -42.345 1.00 88.00 268 VAL A CA 1
ATOM 2101 C C . VAL A 1 268 ? 23.351 -3.398 -42.961 1.00 88.00 268 VAL A C 1
ATOM 2103 O O . VAL A 1 268 ? 23.785 -4.258 -43.729 1.00 88.00 268 VAL A O 1
ATOM 2106 N N . ARG A 1 269 ? 24.020 -2.284 -42.645 1.00 77.25 269 ARG A N 1
ATOM 2107 C CA . ARG A 1 269 ? 25.388 -1.961 -43.073 1.00 77.25 269 ARG A CA 1
ATOM 2108 C C . ARG A 1 269 ? 26.428 -2.265 -42.002 1.00 77.25 269 ARG A C 1
ATOM 2110 O O . ARG A 1 269 ? 26.103 -2.131 -40.803 1.00 77.25 269 ARG A O 1
#

Nearest PDB structures (foldseek):
  6gwk-assembly1_C  TM=8.360E-01  e=1.726E-01  Caulobacter vibrioides CB15
  6gwk-assembly1_B  TM=8.184E-01  e=2.551E-01  Caulobacter vibrioides CB15
  4noy-assembly1_A  TM=7.385E-01  e=1.930E-01  Listeria monocytogenes
  6gwk-assembly2_G  TM=7.206E-01  e=1.633E-01  Caulobacter vibrioides CB15
  5szd-assembly1_A  TM=8.286E-01  e=1.087E+00  Aquifex aeolicus VF5

Foldseek 3Di:
DCLVVPLQVLVVLQVVVVVCVVVVNDPPVCVVVDQLLVVVSVVVSVVSVPDDVVVSVVSNPPPSNPVVVVVVVVVVVVLVVCVVVVPPPVNVVVVVVVDVVVPPVVVVVVVSVVVSVVVVVQLVVLVVQAQHWWWKAFQPVRDIDTFHFHDDDPFWTWGDDPNDIDIDGPVGIDIDDPVRVVVCQLVPPDWDKDKWKKWADPPDDPVVLQVVLCPDPFWSHKDFPDWAQPDPPRIIITIIITTGRRPDDPVVSVVVSCVVCVVNPIGTD

pLDDT: mean 91.32, std 5.98, range [60.78, 97.44]